Protein AF-A0A7S2LX30-F1 (afdb_monomer)

Foldseek 3Di:
DDDDDDDDDDPPPPDPPPPPPVVVVVVLQVVLLVVLLVVLVVQVVLQVVLLVQLLVLVVCLPPPVLLVVLPPFDQAQLQGDDPDWDADDLQDQAPQVSADDDDPGHSHIDDLQWDHHHDPQVQQPDPSSHGPDPVSSSSSRSSRSCGVVSSVVQVVCQVVCVVLPDHAWDKDWDFDDDFDDFDFDQGSNFTWTKDKDWHWNVVDPPTHTGTMIITIGTCSSSCSSNVHDPPDPVSVVSSVVSNPDDTDPD

Nearest PDB structures (foldseek):
  2hj9-assembly1_C  TM=4.576E-01  e=7.130E-01  Vibrio harveyi
  2hj9-assembly1_D  TM=3.896E-01  e=1.864E+00  Vibrio harveyi

Radius of gyration: 26.7 Å; Cα contacts (8 Å, |Δi|>4): 324; chains: 1; bounding box: 94×41×85 Å

pLDDT: mean 70.31, std 17.69, range [27.86, 93.56]

Sequence (250 aa):
MIIGIIRVAAALLLTPLTQRHLQPFAHARTDAENEVKLILQRIEEDTLKLRDEVENAYTQRCSIETLSQCSRGSFNGCSSVFPNQQCMAADELVVEACGGGSGGGCNALWDKTTSIVSIPSALAQGKDDNPTDPELIETACYTLLAEDYMRTKYENDEIFWDSYNVQPYLLHFNLTKNKCHTHPIQTAKKMGTTNSAPVFDRSVDPPLFLGVVASDVHMDAFEQVLGENAQSSTMLQRFIRLSTAQCPKI

Organism: NCBI:txid267567

Secondary structure (DSSP, 8-state):
-----------------SSTTTHHHHHHHHHHHHHHHHHHHHHHHHHHHHHHHHHHHHHTTT-HHHHHHHTTS---TTT---TT-EEPPTTS---GGG---TTT--S-EE-TTS------TTT--SGGG----HHHHHHHHHHGGGHHHHHHHHHHHHHHHHTTT-PPPEEEEE-SS------EEEETTEEEEEEEEEEEETTSSSPEEEEEEEEEEETHHHHHHHTS-TTSHHHHHHHHHH--------

Mean predicted aligned error: 12.89 Å

Structure (mmCIF, N/CA/C/O backbone):
data_AF-A0A7S2LX30-F1
#
_entry.id   AF-A0A7S2LX30-F1
#
loop_
_atom_site.group_PDB
_atom_site.id
_atom_site.type_symbol
_atom_site.label_atom_id
_atom_site.label_alt_id
_atom_site.label_comp_id
_atom_site.label_asym_id
_atom_site.label_entity_id
_atom_site.label_seq_id
_atom_site.pdbx_PDB_ins_code
_atom_site.Cartn_x
_atom_site.Cartn_y
_atom_site.Cartn_z
_atom_site.occupancy
_atom_site.B_iso_or_equiv
_atom_site.auth_seq_id
_atom_site.auth_comp_id
_atom_site.auth_asym_id
_atom_site.auth_atom_id
_atom_site.pdbx_PDB_model_num
ATOM 1 N N . MET A 1 1 ? -68.397 -24.083 61.892 1.00 36.16 1 MET A N 1
ATOM 2 C CA . MET A 1 1 ? -67.090 -24.467 61.315 1.00 36.16 1 MET A CA 1
ATOM 3 C C . MET A 1 1 ? -66.970 -23.779 59.958 1.00 36.16 1 MET A C 1
ATOM 5 O O . MET A 1 1 ? -67.950 -23.844 59.229 1.00 36.16 1 MET A O 1
ATOM 9 N N . ILE A 1 2 ? -65.809 -23.159 59.669 1.00 35.06 2 ILE A N 1
ATOM 10 C CA . ILE A 1 2 ? -65.414 -22.392 58.452 1.00 35.06 2 ILE A CA 1
ATOM 11 C C . ILE A 1 2 ? -65.978 -20.947 58.444 1.00 35.06 2 ILE A C 1
ATOM 13 O O . ILE A 1 2 ? -67.157 -20.758 58.185 1.00 35.06 2 ILE A O 1
ATOM 17 N N . ILE A 1 3 ? -65.311 -19.902 58.969 1.00 34.44 3 ILE A N 1
ATOM 18 C CA . ILE A 1 3 ? -64.048 -19.199 58.599 1.00 34.44 3 ILE A CA 1
ATOM 19 C C . ILE A 1 3 ? -64.043 -18.679 57.148 1.00 34.44 3 ILE A C 1
ATOM 21 O O . ILE A 1 3 ? -64.006 -19.457 56.205 1.00 34.44 3 ILE A O 1
ATOM 25 N N . GLY A 1 4 ? -64.092 -17.345 57.016 1.00 31.25 4 GLY A N 1
ATOM 26 C CA . GLY A 1 4 ? -64.200 -16.588 55.765 1.00 31.25 4 GLY A CA 1
ATOM 27 C C . GLY A 1 4 ? -62.904 -16.401 54.969 1.00 31.25 4 GLY A C 1
ATOM 28 O O . GLY A 1 4 ? -61.929 -17.104 55.195 1.00 31.25 4 GLY A O 1
ATOM 29 N N . ILE A 1 5 ? -62.938 -15.435 54.038 1.00 36.62 5 ILE A N 1
ATOM 30 C CA . ILE A 1 5 ? -61.894 -14.438 53.705 1.00 36.62 5 ILE A CA 1
ATOM 31 C C . ILE A 1 5 ? -62.372 -13.640 52.476 1.00 36.62 5 ILE A C 1
ATOM 33 O O . ILE A 1 5 ? -62.582 -14.181 51.393 1.00 36.62 5 ILE A O 1
ATOM 37 N N . ILE A 1 6 ? -62.521 -12.329 52.667 1.00 35.66 6 ILE A N 1
ATOM 38 C CA . ILE A 1 6 ? -62.627 -11.311 51.616 1.00 35.66 6 ILE A CA 1
ATOM 39 C C . ILE A 1 6 ? -61.240 -11.181 50.974 1.00 35.66 6 ILE A C 1
ATOM 41 O O . ILE A 1 6 ? -60.271 -10.901 51.680 1.00 35.66 6 ILE A O 1
ATOM 45 N N . ARG A 1 7 ? -61.118 -11.358 49.653 1.00 36.50 7 ARG A N 1
ATOM 46 C CA . ARG A 1 7 ? -59.902 -10.979 48.915 1.00 36.50 7 ARG A CA 1
ATOM 47 C C . ARG A 1 7 ? -60.138 -9.685 48.148 1.00 36.50 7 ARG A C 1
ATOM 49 O O . ARG A 1 7 ? -60.868 -9.648 47.165 1.00 36.50 7 ARG A O 1
ATOM 56 N N . VAL A 1 8 ? -59.485 -8.637 48.639 1.00 35.28 8 VAL A N 1
ATOM 57 C CA . VAL A 1 8 ? -59.259 -7.357 47.969 1.00 35.28 8 VAL A CA 1
ATOM 58 C C . VAL A 1 8 ? -58.397 -7.602 46.728 1.00 35.28 8 VAL A C 1
ATOM 60 O O . VAL A 1 8 ? -57.325 -8.199 46.824 1.00 35.28 8 VAL A O 1
ATOM 63 N N . ALA A 1 9 ? -58.862 -7.148 45.566 1.00 37.12 9 ALA A N 1
ATOM 64 C CA . ALA A 1 9 ? -58.071 -7.118 44.344 1.00 37.12 9 ALA A CA 1
ATOM 65 C C . ALA A 1 9 ? -57.067 -5.957 44.425 1.00 37.12 9 ALA A C 1
ATOM 67 O O . ALA A 1 9 ? -57.428 -4.796 44.248 1.00 37.12 9 ALA A O 1
ATOM 68 N N . ALA A 1 10 ? -55.804 -6.268 44.717 1.00 36.38 10 ALA A N 1
ATOM 69 C CA . ALA A 1 10 ? -54.701 -5.335 44.539 1.00 36.38 10 ALA A CA 1
ATOM 70 C C . ALA A 1 10 ? -54.254 -5.386 43.071 1.00 36.38 10 ALA A C 1
ATOM 72 O O . ALA A 1 10 ? -53.612 -6.341 42.635 1.00 36.38 10 ALA A O 1
ATOM 73 N N . ALA A 1 11 ? -54.621 -4.359 42.307 1.00 39.09 11 ALA A N 1
ATOM 74 C CA . ALA A 1 11 ? -54.035 -4.082 41.006 1.00 39.09 11 ALA A CA 1
ATOM 75 C C . ALA A 1 11 ? -52.557 -3.700 41.204 1.00 39.09 11 ALA A C 1
ATOM 77 O O . ALA A 1 11 ? -52.247 -2.565 41.566 1.00 39.09 11 ALA A O 1
ATOM 78 N N . LEU A 1 12 ? -51.638 -4.645 40.987 1.00 37.06 12 LEU A N 1
ATOM 79 C CA . LEU A 1 12 ? -50.229 -4.316 40.790 1.00 37.06 12 LEU A CA 1
ATOM 80 C C . LEU A 1 12 ? -50.062 -3.752 39.374 1.00 37.06 12 LEU A C 1
ATOM 82 O O . LEU A 1 12 ? -49.937 -4.484 38.394 1.00 37.06 12 LEU A O 1
ATOM 86 N N . LEU A 1 13 ? -50.057 -2.424 39.288 1.00 38.12 13 LEU A N 1
ATOM 87 C CA . LEU A 1 13 ? -49.422 -1.680 38.207 1.00 38.12 13 LEU A CA 1
ATOM 88 C C . LEU A 1 13 ? -47.924 -2.024 38.209 1.00 38.12 13 LEU A C 1
ATOM 90 O O . LEU A 1 13 ? -47.143 -1.434 38.953 1.00 38.12 13 LEU A O 1
ATOM 94 N N . LEU A 1 14 ? -47.524 -2.999 37.392 1.00 39.22 14 LEU A N 1
ATOM 95 C CA . LEU A 1 14 ? -46.127 -3.198 37.011 1.00 39.22 14 LEU A CA 1
ATOM 96 C C . LEU A 1 14 ? -45.715 -2.020 36.118 1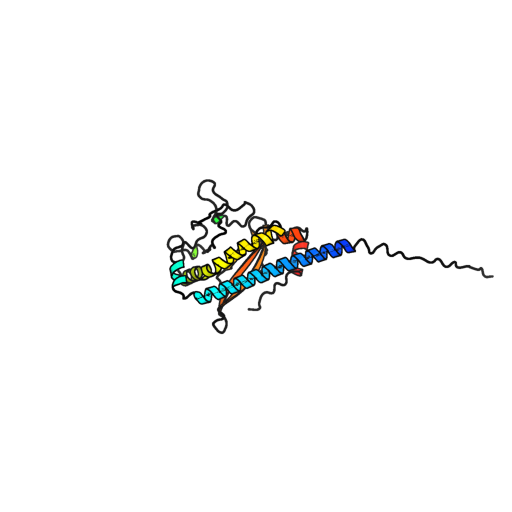.00 39.22 14 LEU A C 1
ATOM 98 O O . LEU A 1 14 ? -46.045 -1.961 34.936 1.00 39.22 14 LEU A O 1
ATOM 102 N N . THR A 1 15 ? -45.030 -1.046 36.706 1.00 43.56 15 THR A N 1
ATOM 103 C CA . THR A 1 15 ? -44.350 0.033 35.987 1.00 43.56 15 THR A CA 1
ATOM 104 C C . THR A 1 15 ? -43.158 -0.527 35.191 1.00 43.56 15 THR A C 1
ATOM 106 O O . THR A 1 15 ? -42.356 -1.281 35.746 1.00 43.56 15 THR A O 1
ATOM 109 N N . PRO A 1 16 ? -42.960 -0.153 33.910 1.00 44.16 16 PRO A N 1
ATOM 110 C CA . PRO A 1 16 ? -41.792 -0.554 33.133 1.00 44.16 16 PRO A CA 1
ATOM 111 C C . PRO A 1 16 ? -40.653 0.439 33.402 1.00 44.16 16 PRO A C 1
ATOM 113 O O . PRO A 1 16 ? -40.369 1.316 32.590 1.00 44.16 16 PRO A O 1
ATOM 116 N N . LEU A 1 17 ? -40.028 0.365 34.579 1.00 43.59 17 LEU A N 1
ATOM 117 C CA . LEU A 1 17 ? -38.970 1.310 34.978 1.00 43.59 17 LEU A CA 1
ATOM 118 C C . LEU A 1 17 ? -37.536 0.788 34.796 1.00 43.59 17 LEU A C 1
ATOM 120 O O . LEU A 1 17 ? -36.590 1.494 35.125 1.00 43.59 17 LEU A O 1
ATOM 124 N N . THR A 1 18 ? -37.338 -0.394 34.209 1.00 45.66 18 THR A N 1
ATOM 125 C CA . THR A 1 18 ? -35.997 -0.990 34.035 1.00 45.66 18 THR A CA 1
ATOM 126 C C . THR A 1 18 ? -35.466 -1.000 32.598 1.00 45.66 18 THR A C 1
ATOM 128 O O . THR A 1 18 ? -34.309 -1.349 32.388 1.00 45.66 18 THR A O 1
ATOM 131 N N . GLN A 1 19 ? -36.236 -0.557 31.598 1.00 49.16 19 GLN A N 1
ATOM 132 C CA . GLN A 1 19 ? -35.817 -0.638 30.187 1.00 49.16 19 GLN A CA 1
ATOM 133 C C . GLN A 1 19 ? -35.101 0.611 29.641 1.00 49.16 19 GLN A C 1
ATOM 135 O O . GLN A 1 19 ? -34.435 0.524 28.614 1.00 49.16 19 GLN A O 1
ATOM 140 N N . ARG A 1 20 ? -35.179 1.765 30.320 1.00 44.50 20 ARG A N 1
ATOM 141 C CA . ARG A 1 20 ? -34.648 3.040 29.788 1.00 44.50 20 ARG A CA 1
ATOM 142 C C . ARG A 1 20 ? -33.156 3.291 30.031 1.00 44.50 20 ARG A C 1
ATOM 144 O O . ARG A 1 20 ? -32.597 4.158 29.374 1.00 44.50 20 ARG A O 1
ATOM 151 N N . HIS A 1 21 ? -32.493 2.545 30.918 1.00 45.66 21 HIS A N 1
ATOM 152 C CA . HIS A 1 21 ? -31.083 2.808 31.255 1.00 45.66 21 HIS A CA 1
ATOM 153 C C . HIS A 1 21 ? -30.054 1.974 30.478 1.00 45.66 21 HIS A C 1
ATOM 155 O O . HIS A 1 21 ? -28.896 2.370 30.409 1.00 45.66 21 HIS A O 1
ATOM 161 N N . LEU A 1 22 ? -30.457 0.860 29.856 1.00 44.97 22 LEU A N 1
ATOM 162 C CA . LEU A 1 22 ? -29.564 0.008 29.049 1.00 44.97 22 LEU A CA 1
ATOM 163 C C . LEU A 1 22 ? -29.548 0.384 27.560 1.00 44.97 22 LEU A C 1
ATOM 165 O O . LEU A 1 22 ? -28.612 0.036 26.844 1.00 44.97 22 LEU A O 1
ATOM 169 N N . GLN A 1 23 ? -30.564 1.112 27.089 1.00 49.16 23 GLN A N 1
ATOM 170 C CA . GLN A 1 23 ? -30.666 1.530 25.691 1.00 49.16 23 GLN A CA 1
ATOM 171 C C . GLN A 1 23 ? -29.526 2.461 25.238 1.00 49.16 23 GLN A C 1
ATOM 173 O O . GLN A 1 23 ? -28.978 2.182 24.175 1.00 49.16 23 GLN A O 1
ATOM 178 N N . PRO A 1 24 ? -29.099 3.492 25.996 1.00 56.31 24 PRO A N 1
ATOM 179 C CA . PRO A 1 24 ? -28.057 4.413 25.531 1.00 56.31 24 PRO A CA 1
ATOM 180 C C . PRO A 1 24 ? -26.717 3.711 25.287 1.00 56.31 24 PRO A C 1
ATOM 182 O O . PRO A 1 24 ? -26.061 3.955 24.283 1.00 56.31 24 PRO A O 1
ATOM 185 N N . PHE A 1 25 ? -26.350 2.778 26.171 1.00 56.47 25 PHE A N 1
ATOM 186 C CA . PHE A 1 25 ? -25.095 2.031 26.073 1.00 56.47 25 PHE A CA 1
ATOM 187 C C . PHE A 1 25 ? -25.098 1.019 24.925 1.00 56.47 25 PHE A C 1
ATOM 189 O O . PHE A 1 25 ? -24.084 0.852 24.253 1.00 56.47 25 PHE A O 1
ATOM 196 N N . ALA A 1 26 ? -26.230 0.354 24.673 1.00 60.53 26 ALA A N 1
ATOM 197 C CA . ALA A 1 26 ? -26.354 -0.563 23.543 1.00 60.53 26 ALA A CA 1
ATOM 198 C C . ALA A 1 26 ? -26.319 0.175 22.191 1.00 60.53 26 ALA A C 1
ATOM 200 O O . ALA A 1 26 ? -25.709 -0.329 21.250 1.00 60.53 26 ALA A O 1
ATOM 201 N N . HIS A 1 27 ? -26.924 1.367 22.105 1.00 63.78 27 HIS A N 1
ATOM 202 C CA . HIS A 1 27 ? -26.888 2.196 20.893 1.00 63.78 27 HIS A CA 1
ATOM 203 C C . HIS A 1 27 ? -25.482 2.755 20.647 1.00 63.78 27 HIS A C 1
ATOM 205 O O . HIS A 1 27 ? -24.920 2.464 19.602 1.00 63.78 27 HIS A O 1
ATOM 211 N N . ALA A 1 28 ? -24.855 3.395 21.643 1.00 65.25 28 ALA A N 1
ATOM 212 C CA . ALA A 1 28 ? -23.491 3.924 21.515 1.00 65.25 28 ALA A CA 1
ATOM 213 C C . ALA A 1 28 ? -22.467 2.846 21.117 1.00 65.25 28 ALA A C 1
ATOM 215 O O . ALA A 1 28 ? -21.581 3.081 20.301 1.00 65.25 28 ALA A O 1
ATOM 216 N N . ARG A 1 29 ? -22.619 1.624 21.646 1.00 72.94 29 ARG A N 1
ATOM 217 C CA . ARG A 1 29 ? -21.790 0.483 21.241 1.00 72.94 29 ARG A CA 1
ATOM 218 C C . ARG A 1 29 ? -22.050 0.046 19.798 1.00 72.94 29 ARG A C 1
ATOM 220 O O . ARG A 1 29 ? -21.113 -0.336 19.108 1.00 72.94 29 ARG A O 1
ATOM 227 N N . THR A 1 30 ? -23.304 0.058 19.357 1.00 80.44 30 THR A N 1
ATOM 228 C CA . THR A 1 30 ? -23.663 -0.308 17.979 1.00 80.44 30 THR A CA 1
ATOM 229 C C . THR A 1 30 ? -23.134 0.727 16.988 1.00 80.44 30 THR A C 1
ATOM 231 O O . THR A 1 30 ? -22.633 0.345 15.935 1.00 80.44 30 THR A O 1
ATOM 234 N N . ASP A 1 31 ? -23.174 2.010 17.347 1.00 87.12 31 ASP A N 1
ATOM 235 C CA . ASP A 1 31 ? -22.655 3.107 16.528 1.00 87.12 31 ASP A CA 1
ATOM 236 C C . ASP A 1 31 ? -21.132 2.996 16.355 1.00 87.12 31 ASP A C 1
ATOM 238 O O . ASP A 1 31 ? -20.653 2.972 15.223 1.00 87.12 31 ASP A O 1
ATOM 242 N N . ALA A 1 32 ? -20.390 2.771 17.446 1.00 88.00 32 ALA A N 1
ATOM 243 C CA . ALA A 1 32 ? -18.945 2.531 17.394 1.00 88.00 32 ALA A CA 1
ATOM 244 C C . ALA A 1 32 ? -18.583 1.277 16.574 1.00 88.00 32 ALA A C 1
ATOM 246 O O . ALA A 1 32 ? -17.655 1.287 15.770 1.00 88.00 32 ALA A O 1
ATOM 247 N N . GLU A 1 33 ? -19.326 0.174 16.728 1.00 89.38 33 GLU A N 1
ATOM 248 C CA . GLU A 1 33 ? -19.097 -1.033 15.920 1.00 89.38 33 GLU A CA 1
ATOM 249 C C . GLU A 1 33 ? -19.413 -0.812 14.427 1.00 89.38 33 GLU A C 1
ATOM 251 O O . GLU A 1 33 ? -18.794 -1.453 13.577 1.00 89.38 33 GLU A O 1
ATOM 256 N N . ASN A 1 34 ? -20.348 0.078 14.084 1.00 91.00 34 ASN A N 1
ATOM 257 C CA . ASN A 1 34 ? -20.622 0.455 12.695 1.00 91.00 34 ASN A CA 1
ATOM 258 C C . ASN A 1 34 ? -19.520 1.351 12.122 1.00 91.00 34 ASN A C 1
ATOM 260 O O . ASN A 1 34 ? -19.118 1.153 10.979 1.00 91.00 34 ASN A O 1
ATOM 264 N N . GLU A 1 35 ? -18.991 2.275 12.916 1.00 91.38 35 GLU A N 1
ATOM 265 C CA . GLU A 1 35 ? -17.861 3.119 12.532 1.00 91.38 35 GLU A CA 1
ATOM 266 C C . GLU A 1 35 ? -16.592 2.288 12.288 1.00 91.38 35 GLU A C 1
ATOM 268 O O . GLU A 1 35 ? -15.957 2.422 11.243 1.00 91.38 35 GLU A O 1
ATOM 273 N N . VAL A 1 36 ? -16.303 1.301 13.146 1.00 90.00 36 VAL A N 1
ATOM 274 C CA . VAL A 1 36 ? -15.217 0.334 12.900 1.00 90.00 36 VAL A CA 1
ATOM 275 C C . VAL A 1 36 ? -15.399 -0.416 11.578 1.00 90.00 36 VAL A C 1
ATOM 277 O O . VAL A 1 36 ? -14.423 -0.629 10.861 1.00 90.00 36 VAL A O 1
ATOM 280 N N . LYS A 1 37 ? -16.626 -0.809 11.217 1.00 89.62 37 LYS A N 1
ATOM 281 C CA . LYS A 1 37 ? -16.878 -1.467 9.922 1.00 89.62 37 LYS A CA 1
ATOM 282 C C . LYS A 1 37 ? -16.610 -0.539 8.741 1.00 89.62 37 LYS A C 1
ATOM 284 O O . LYS A 1 37 ? -16.087 -1.017 7.742 1.00 89.62 37 LYS A O 1
ATOM 289 N N . LEU A 1 38 ? -16.930 0.752 8.850 1.00 90.31 38 LEU A N 1
ATOM 290 C CA . LEU A 1 38 ? -16.620 1.735 7.806 1.00 90.31 38 LEU A CA 1
ATOM 291 C C . LEU A 1 38 ? -15.108 1.884 7.616 1.00 90.31 38 LEU A C 1
ATOM 293 O O . LEU A 1 38 ? -14.633 1.882 6.483 1.00 90.31 38 LEU A O 1
ATOM 297 N N . ILE A 1 39 ? -14.353 1.943 8.718 1.00 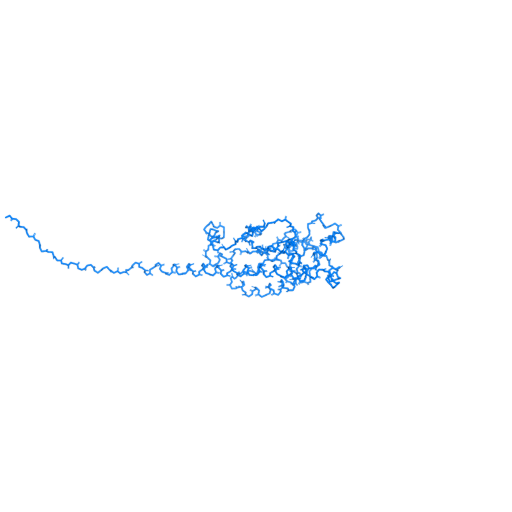90.06 39 ILE A N 1
ATOM 298 C CA . ILE A 1 39 ? -12.886 1.981 8.684 1.00 90.06 39 ILE A CA 1
ATOM 299 C C . ILE A 1 39 ? -12.336 0.718 8.007 1.00 90.06 39 ILE A C 1
ATOM 301 O O . ILE A 1 39 ? -11.530 0.812 7.083 1.00 90.06 39 ILE A O 1
ATOM 305 N N . LEU A 1 40 ? -12.799 -0.467 8.419 1.00 88.19 40 LEU A N 1
ATOM 306 C CA . LEU A 1 40 ? -12.380 -1.744 7.830 1.00 88.19 40 LEU A CA 1
ATOM 307 C C . LEU A 1 40 ? -12.708 -1.836 6.336 1.00 88.19 40 LEU A C 1
ATOM 309 O O . LEU A 1 40 ? -11.861 -2.262 5.555 1.00 88.19 40 LEU A O 1
ATOM 313 N N . GLN A 1 41 ? -13.904 -1.402 5.938 1.00 88.75 41 GLN A N 1
ATOM 314 C CA . GLN A 1 41 ? -14.320 -1.382 4.539 1.00 88.75 41 GLN A CA 1
ATOM 315 C C . GLN A 1 41 ? -13.437 -0.446 3.709 1.00 88.75 41 GLN A C 1
ATOM 317 O O . GLN A 1 41 ? -13.001 -0.827 2.627 1.00 88.75 41 GLN A O 1
ATOM 322 N N . ARG A 1 42 ? -13.113 0.746 4.223 1.00 89.75 42 ARG A N 1
ATOM 323 C CA . ARG A 1 42 ? -12.212 1.684 3.541 1.00 89.75 42 ARG A CA 1
ATOM 324 C C . ARG A 1 42 ? -10.826 1.073 3.328 1.00 89.75 42 ARG A C 1
ATOM 326 O O . ARG A 1 42 ? -10.309 1.125 2.219 1.00 89.75 42 ARG A O 1
ATOM 333 N N . ILE A 1 43 ? -10.258 0.444 4.358 1.00 87.44 43 ILE A N 1
ATOM 334 C CA . ILE A 1 43 ? -8.962 -0.253 4.269 1.00 87.44 43 ILE A CA 1
ATOM 335 C C . ILE A 1 43 ? -9.014 -1.373 3.218 1.00 87.44 43 ILE A C 1
ATOM 337 O O . ILE A 1 43 ? -8.052 -1.574 2.470 1.00 87.44 43 ILE A O 1
ATOM 341 N N . GLU A 1 44 ? -10.121 -2.115 3.149 1.00 87.19 44 GLU A N 1
ATOM 342 C CA . GLU A 1 44 ? -10.334 -3.156 2.141 1.00 87.19 44 GLU A CA 1
ATOM 343 C C . GLU A 1 44 ? -10.370 -2.584 0.723 1.00 87.19 44 GLU A C 1
ATOM 345 O O . GLU A 1 44 ? -9.580 -3.007 -0.124 1.00 87.19 44 GLU A O 1
ATOM 350 N N . GLU A 1 45 ? -11.220 -1.588 0.484 1.00 90.06 45 GLU A N 1
ATOM 351 C CA . GLU A 1 45 ? -11.362 -0.916 -0.811 1.00 90.06 45 GLU A CA 1
ATOM 352 C C . GLU A 1 45 ? -10.034 -0.327 -1.290 1.00 90.06 45 GLU A C 1
ATOM 354 O O . GLU A 1 45 ? -9.631 -0.540 -2.433 1.00 90.06 45 GLU A O 1
ATOM 359 N N . ASP A 1 46 ? -9.306 0.331 -0.396 1.00 89.69 46 ASP A N 1
ATOM 360 C CA . ASP A 1 46 ? -8.009 0.935 -0.673 1.00 89.69 46 ASP A CA 1
ATOM 361 C C . ASP A 1 46 ? -6.937 -0.100 -1.050 1.00 89.69 46 ASP A C 1
ATOM 363 O O . ASP A 1 46 ? -6.148 0.118 -1.974 1.00 89.69 46 ASP A O 1
ATOM 367 N N . THR A 1 47 ? -6.926 -1.247 -0.363 1.00 87.38 47 THR A N 1
ATOM 368 C CA . THR A 1 47 ? -5.987 -2.349 -0.638 1.00 87.38 47 THR A CA 1
ATOM 369 C C . THR A 1 47 ? -6.288 -2.998 -1.987 1.00 87.38 47 THR A C 1
ATOM 371 O O . THR A 1 47 ? -5.376 -3.293 -2.761 1.00 87.38 47 THR A O 1
ATOM 374 N N . LEU A 1 48 ? -7.570 -3.205 -2.299 1.00 90.06 48 LEU A N 1
ATOM 375 C CA . LEU A 1 48 ? -8.001 -3.737 -3.593 1.00 90.06 48 LEU A CA 1
ATOM 376 C C . LEU A 1 48 ? -7.716 -2.750 -4.723 1.00 90.06 48 LEU A C 1
ATOM 378 O O . LEU A 1 48 ? -7.280 -3.157 -5.797 1.00 90.06 48 LEU A O 1
ATOM 382 N N . LYS A 1 49 ? -7.903 -1.453 -4.478 1.00 92.94 49 LYS A N 1
ATOM 383 C CA . LYS A 1 49 ? -7.594 -0.427 -5.464 1.00 92.94 49 LYS A CA 1
ATOM 384 C C . LYS A 1 49 ? -6.091 -0.346 -5.725 1.00 92.94 49 LYS A C 1
ATOM 386 O O . LYS A 1 49 ? -5.695 -0.279 -6.882 1.00 92.94 49 LYS A O 1
ATOM 391 N N . LEU A 1 50 ? -5.254 -0.464 -4.690 1.00 89.81 50 LEU A N 1
ATOM 392 C CA . LEU A 1 50 ? -3.805 -0.574 -4.865 1.00 89.81 50 LEU A CA 1
ATOM 393 C C . LEU A 1 50 ? -3.415 -1.813 -5.685 1.00 89.81 50 LEU A C 1
ATOM 395 O O . LEU A 1 50 ? -2.573 -1.702 -6.573 1.00 89.81 50 LEU A O 1
ATOM 399 N N . ARG A 1 51 ? -4.039 -2.975 -5.434 1.00 91.44 51 ARG A N 1
ATOM 400 C CA . ARG A 1 51 ? -3.844 -4.176 -6.268 1.00 91.44 51 ARG A CA 1
ATOM 401 C C . ARG A 1 51 ? -4.106 -3.842 -7.732 1.00 91.44 51 ARG A C 1
ATOM 403 O O . ARG A 1 51 ? -3.265 -4.149 -8.568 1.00 91.44 51 ARG A O 1
ATOM 410 N N . ASP A 1 52 ? -5.243 -3.221 -8.029 1.00 93.56 52 ASP A N 1
ATOM 411 C CA . ASP A 1 52 ? -5.644 -2.916 -9.404 1.00 93.56 52 ASP A CA 1
ATOM 412 C C . ASP A 1 52 ? -4.659 -1.956 -10.090 1.00 93.56 52 ASP A C 1
ATOM 414 O O . ASP A 1 52 ? -4.336 -2.150 -11.261 1.00 93.56 52 ASP A O 1
ATOM 418 N N . GLU A 1 53 ? -4.131 -0.963 -9.369 1.00 92.88 53 GLU A N 1
ATOM 419 C CA . GLU A 1 53 ? -3.111 -0.053 -9.908 1.00 92.88 53 GLU A CA 1
ATOM 420 C C . GLU A 1 53 ? -1.774 -0.762 -10.168 1.00 92.88 53 GLU A C 1
ATOM 422 O O . GLU A 1 53 ? -1.137 -0.502 -11.187 1.00 92.88 53 GLU A O 1
ATOM 427 N N . VAL A 1 54 ? -1.365 -1.712 -9.318 1.00 89.56 54 VAL A N 1
ATOM 428 C CA . VAL A 1 54 ? -0.159 -2.527 -9.559 1.00 89.56 54 VAL A CA 1
ATOM 429 C C . VAL A 1 54 ? -0.364 -3.499 -10.728 1.00 89.56 54 VAL A C 1
ATOM 431 O O . VAL A 1 54 ? 0.523 -3.628 -11.574 1.00 89.56 54 VAL A O 1
ATOM 434 N N . GLU A 1 55 ? -1.526 -4.157 -10.828 1.00 92.19 55 GLU A N 1
ATOM 435 C CA . GLU A 1 55 ? -1.870 -5.006 -11.981 1.00 92.19 55 GLU A CA 1
ATOM 43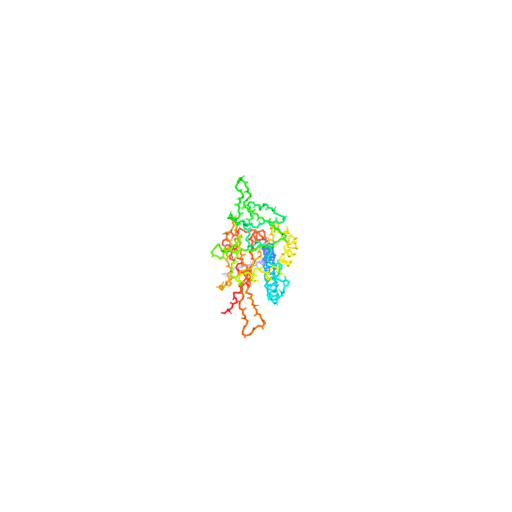6 C C . GLU A 1 55 ? -1.866 -4.176 -13.280 1.00 92.19 55 GLU A C 1
ATOM 438 O O . GLU A 1 55 ? -1.305 -4.603 -14.290 1.00 92.19 55 GLU A O 1
ATOM 443 N N . ASN A 1 56 ? -2.411 -2.955 -13.249 1.00 91.88 56 ASN A N 1
ATOM 444 C CA . ASN A 1 56 ? -2.389 -2.025 -14.379 1.00 91.88 56 ASN A CA 1
ATOM 445 C C . ASN A 1 56 ? -0.962 -1.570 -14.734 1.00 91.88 56 ASN A C 1
ATOM 447 O O . ASN A 1 56 ? -0.590 -1.575 -15.909 1.00 91.88 56 ASN A O 1
ATOM 451 N N . ALA A 1 57 ? -0.139 -1.235 -13.739 1.00 88.56 57 ALA A N 1
ATOM 452 C CA . ALA A 1 57 ? 1.267 -0.882 -13.927 1.00 88.56 57 ALA A CA 1
ATOM 453 C C . ALA A 1 57 ? 2.055 -2.014 -14.608 1.00 88.56 57 ALA A C 1
ATOM 455 O O . ALA A 1 57 ? 2.828 -1.769 -15.537 1.00 88.56 57 ALA A O 1
ATOM 456 N N . TYR A 1 58 ? 1.793 -3.268 -14.228 1.00 88.88 58 TYR A N 1
ATOM 457 C CA . TYR A 1 58 ? 2.421 -4.440 -14.842 1.00 88.88 58 TYR A CA 1
ATOM 458 C C . TYR A 1 58 ? 2.124 -4.566 -16.347 1.00 88.88 58 TYR A C 1
ATOM 460 O O . TYR A 1 58 ? 2.976 -5.020 -17.119 1.00 88.88 58 TYR A O 1
ATOM 468 N N . THR A 1 59 ? 0.946 -4.130 -16.812 1.00 89.44 59 THR A N 1
ATOM 469 C CA . THR A 1 59 ? 0.617 -4.148 -18.254 1.00 89.44 59 THR A CA 1
ATOM 470 C C . THR A 1 59 ? 1.508 -3.217 -19.082 1.00 89.44 59 THR A C 1
ATOM 472 O O . THR A 1 59 ? 1.693 -3.442 -20.277 1.00 89.44 59 THR A O 1
ATOM 475 N N . GLN A 1 60 ? 2.113 -2.214 -18.441 1.00 85.69 60 GLN A N 1
ATOM 476 C CA . GLN A 1 60 ? 2.958 -1.198 -19.069 1.00 85.69 60 GLN A CA 1
ATOM 477 C C . GLN A 1 60 ? 4.461 -1.478 -18.902 1.00 85.69 60 GLN A C 1
ATOM 479 O O . GLN A 1 60 ? 5.283 -0.707 -19.397 1.00 85.69 60 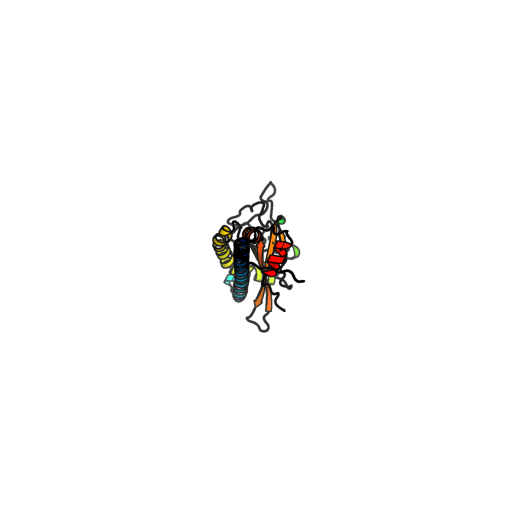GLN A O 1
ATOM 484 N N . ARG A 1 61 ? 4.839 -2.598 -18.265 1.00 82.50 61 ARG A N 1
ATOM 485 C CA . ARG A 1 61 ? 6.237 -2.946 -17.930 1.00 82.50 61 ARG A CA 1
ATOM 486 C C . ARG A 1 61 ? 7.195 -2.965 -19.126 1.00 82.50 61 ARG A C 1
ATOM 488 O O . ARG A 1 61 ? 8.373 -2.667 -18.981 1.00 82.50 61 ARG A O 1
ATOM 495 N N . CYS A 1 62 ? 6.687 -3.282 -20.319 1.00 81.62 62 CYS A N 1
ATOM 496 C CA . CYS A 1 62 ? 7.483 -3.342 -21.545 1.00 81.62 62 CYS A CA 1
ATOM 497 C C . CYS A 1 62 ? 7.585 -1.992 -22.280 1.00 81.62 62 CYS A C 1
ATOM 499 O O . CYS A 1 62 ? 8.165 -1.948 -23.367 1.00 81.62 62 CYS A O 1
ATOM 501 N N . SER A 1 63 ? 7.001 -0.908 -21.752 1.00 78.69 63 SER A N 1
ATOM 502 C CA . SER A 1 63 ? 7.094 0.405 -22.394 1.00 78.69 63 SER A CA 1
ATOM 503 C C . SER A 1 63 ? 8.508 0.984 -22.251 1.00 78.69 63 SER A C 1
ATOM 505 O O . SER A 1 63 ? 9.173 0.842 -21.219 1.00 78.69 63 SER A O 1
ATOM 507 N N . ILE A 1 64 ? 8.993 1.632 -23.313 1.00 65.25 64 ILE A N 1
ATOM 508 C CA . ILE A 1 64 ? 10.342 2.217 -23.355 1.00 65.25 64 ILE A CA 1
ATOM 509 C C . ILE A 1 64 ? 10.441 3.375 -22.351 1.00 65.25 64 ILE A C 1
ATOM 511 O O . ILE A 1 64 ? 11.482 3.581 -21.721 1.00 65.25 64 ILE A O 1
ATOM 515 N N . GLU A 1 65 ? 9.349 4.111 -22.162 1.00 70.94 65 GLU A N 1
ATOM 516 C CA . GLU A 1 65 ? 9.224 5.174 -21.174 1.00 70.94 65 GLU A CA 1
ATOM 517 C C . GLU A 1 65 ? 9.433 4.645 -19.744 1.00 70.94 65 GLU A C 1
ATOM 519 O O . GLU A 1 65 ? 10.280 5.185 -19.029 1.00 70.94 65 GLU A O 1
ATOM 524 N N . THR A 1 66 ? 8.769 3.549 -19.353 1.00 67.38 66 THR A N 1
ATOM 525 C CA . THR A 1 66 ? 8.900 2.938 -18.012 1.00 67.38 66 THR A CA 1
ATOM 526 C C . THR A 1 66 ? 10.340 2.520 -17.704 1.00 67.38 66 THR A C 1
ATOM 528 O O . THR A 1 66 ? 10.874 2.832 -16.639 1.00 67.38 66 THR A O 1
ATOM 531 N N . LEU A 1 67 ? 11.009 1.857 -18.650 1.00 64.38 67 LEU A N 1
ATOM 532 C CA . LEU A 1 67 ? 12.379 1.367 -18.455 1.00 64.38 67 LEU A CA 1
ATOM 533 C C . LEU A 1 67 ? 13.420 2.501 -18.481 1.00 64.38 67 LEU A C 1
ATOM 535 O O . LEU A 1 67 ? 14.407 2.468 -17.744 1.00 64.38 67 LEU A O 1
ATOM 539 N N . SER A 1 68 ? 13.208 3.531 -19.306 1.00 63.44 68 SER A N 1
ATOM 540 C CA . SER A 1 68 ? 14.150 4.652 -19.424 1.00 63.44 68 SER A CA 1
ATOM 541 C C . SER A 1 68 ? 14.114 5.602 -18.223 1.00 63.44 68 SER A C 1
ATOM 543 O O . SER A 1 68 ? 15.176 6.074 -17.802 1.00 63.44 68 SER A O 1
ATOM 545 N N . GLN A 1 69 ? 12.941 5.846 -17.630 1.00 59.34 69 GLN A N 1
ATOM 546 C CA . GLN A 1 69 ? 12.790 6.705 -16.445 1.00 59.34 69 GLN A CA 1
ATOM 547 C C . GLN A 1 69 ? 13.399 6.081 -15.184 1.00 59.34 69 GLN A C 1
ATOM 549 O O . GLN A 1 69 ? 14.002 6.777 -14.370 1.00 59.34 69 GLN A O 1
ATOM 554 N N . CYS A 1 70 ? 13.332 4.760 -15.078 1.00 64.56 70 CYS A N 1
ATOM 555 C CA . CYS A 1 70 ? 13.846 3.990 -13.953 1.00 64.56 70 CYS A CA 1
ATOM 556 C C . CYS A 1 70 ? 15.385 3.916 -13.887 1.00 64.56 70 CYS A C 1
ATOM 558 O O . CYS A 1 70 ? 15.968 3.784 -12.816 1.00 64.56 70 CYS A O 1
ATOM 560 N N . SER A 1 71 ? 16.081 4.079 -15.017 1.00 51.12 71 SER A N 1
ATOM 561 C CA . SER A 1 71 ? 17.548 3.959 -15.117 1.00 51.12 71 SER A CA 1
ATOM 562 C C . SER A 1 71 ? 18.374 5.010 -14.344 1.00 51.12 71 SER A C 1
ATOM 564 O O . SER A 1 71 ? 19.604 5.003 -14.430 1.00 51.12 71 SER A O 1
ATOM 566 N N . ARG A 1 72 ? 17.729 5.946 -13.631 1.00 48.88 72 ARG A N 1
ATOM 567 C CA . ARG A 1 72 ? 18.361 7.168 -13.097 1.00 48.88 72 ARG A CA 1
ATOM 568 C C . ARG A 1 72 ? 18.351 7.317 -11.568 1.00 48.88 72 ARG A C 1
ATOM 570 O O . ARG A 1 72 ? 18.929 8.291 -11.092 1.00 48.88 72 ARG A O 1
ATOM 577 N N . GLY A 1 73 ? 17.755 6.394 -10.810 1.00 54.41 73 GLY A N 1
ATOM 578 C CA . GLY A 1 73 ? 17.645 6.478 -9.343 1.00 54.41 73 GLY A CA 1
ATOM 579 C C . GLY A 1 73 ? 18.363 5.351 -8.593 1.00 54.41 73 GLY A C 1
ATOM 580 O O . GLY A 1 73 ? 18.583 4.271 -9.137 1.00 54.41 73 GLY A O 1
ATOM 581 N N . SER A 1 74 ? 18.738 5.603 -7.335 1.00 56.94 74 SER A N 1
ATOM 582 C CA . SER A 1 74 ? 18.988 4.524 -6.370 1.00 56.94 74 SER A CA 1
ATOM 583 C C . SER A 1 74 ? 17.630 3.997 -5.905 1.00 56.94 74 SER A C 1
ATOM 585 O O . SER A 1 74 ? 16.734 4.786 -5.620 1.00 56.94 74 SER A O 1
ATOM 587 N N . PHE A 1 75 ? 17.465 2.677 -5.858 1.00 57.16 75 PHE A N 1
ATOM 588 C CA . PHE A 1 75 ? 16.236 2.024 -5.389 1.00 57.16 75 PHE A CA 1
ATOM 589 C C . PHE A 1 75 ? 16.289 1.688 -3.901 1.00 57.16 75 PHE A C 1
ATOM 591 O O . PHE A 1 75 ? 15.521 0.852 -3.444 1.00 57.16 75 PHE A O 1
ATOM 598 N N . ASN A 1 76 ? 17.238 2.247 -3.153 1.00 59.97 76 ASN A N 1
ATOM 599 C CA . ASN A 1 76 ? 17.443 1.904 -1.754 1.00 59.97 76 ASN A CA 1
ATOM 600 C C . ASN A 1 76 ? 17.001 3.067 -0.864 1.00 59.97 76 ASN A C 1
ATOM 602 O O . ASN A 1 76 ? 17.634 4.122 -0.835 1.00 59.97 76 ASN A O 1
ATOM 606 N N . GLY A 1 77 ? 15.923 2.860 -0.107 1.00 56.19 77 GLY A N 1
ATOM 607 C CA . GLY A 1 77 ? 15.365 3.859 0.808 1.00 56.19 77 GLY A CA 1
ATOM 608 C C . GLY A 1 77 ? 16.305 4.397 1.888 1.00 56.19 77 GLY A C 1
ATOM 609 O O . GLY A 1 77 ? 16.072 5.497 2.377 1.00 56.19 77 GLY A O 1
ATOM 610 N N . CYS A 1 78 ? 17.370 3.675 2.253 1.00 56.81 78 CYS A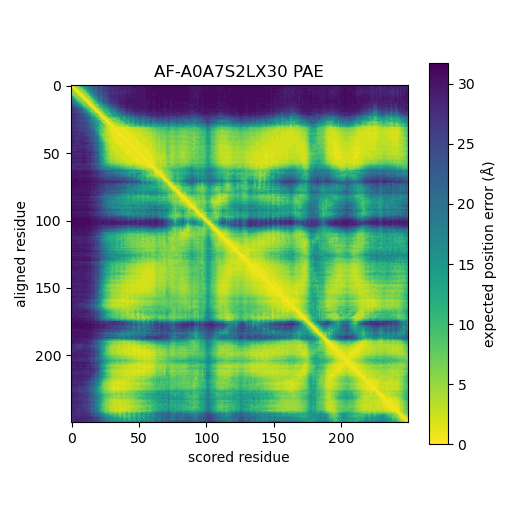 N 1
ATOM 611 C CA . CYS A 1 78 ? 18.342 4.152 3.241 1.00 56.81 78 CYS A CA 1
ATOM 612 C C . CYS A 1 78 ? 19.484 4.982 2.619 1.00 56.81 78 CYS A C 1
ATOM 614 O O . CYS A 1 78 ? 20.114 5.766 3.327 1.00 56.81 78 CYS A O 1
ATOM 616 N N . SER A 1 79 ? 19.786 4.803 1.329 1.00 56.41 79 SER A N 1
ATOM 617 C CA . SER A 1 79 ? 20.882 5.499 0.626 1.00 56.41 79 SER A CA 1
ATOM 618 C C . SER A 1 79 ? 20.400 6.525 -0.405 1.00 56.41 79 SER A C 1
ATOM 620 O O . SER A 1 79 ? 21.211 7.273 -0.956 1.00 56.41 79 SER A O 1
ATOM 622 N N . SER A 1 80 ? 19.092 6.586 -0.663 1.00 59.25 80 SER A N 1
ATOM 623 C CA . SER A 1 80 ? 18.479 7.549 -1.580 1.00 59.25 80 SER A CA 1
ATOM 624 C C . SER A 1 80 ? 18.445 8.959 -0.990 1.00 59.25 80 SER A C 1
ATOM 626 O O . SER A 1 80 ? 18.199 9.159 0.199 1.00 59.25 80 SER A O 1
ATOM 628 N N . VAL A 1 81 ? 18.668 9.962 -1.844 1.00 58.25 81 VAL A N 1
ATOM 629 C CA . VAL A 1 81 ? 18.472 11.375 -1.496 1.00 58.25 81 VAL A CA 1
ATOM 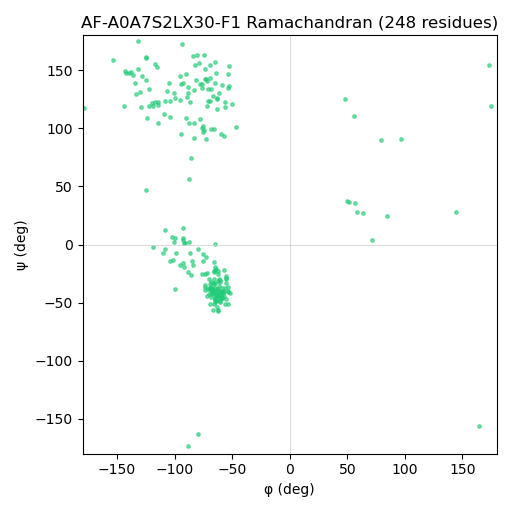630 C C . VAL A 1 81 ? 17.036 11.749 -1.844 1.00 58.25 81 VAL A C 1
ATOM 632 O O . VAL A 1 81 ? 16.690 11.843 -3.021 1.00 58.25 81 VAL A O 1
ATOM 635 N N . PHE A 1 82 ? 16.206 11.956 -0.824 1.00 63.38 82 PHE A N 1
ATOM 636 C CA . PHE A 1 82 ? 14.817 12.367 -1.008 1.00 63.38 82 PHE A CA 1
ATOM 637 C C . PHE A 1 82 ? 14.710 13.867 -1.325 1.00 63.38 82 PHE A C 1
ATOM 639 O O . PHE A 1 82 ? 15.400 14.667 -0.684 1.00 63.38 82 PHE A O 1
ATOM 646 N N . PRO A 1 83 ? 13.852 14.280 -2.278 1.00 62.69 83 PRO A N 1
ATOM 647 C CA . PRO A 1 83 ? 13.696 15.688 -2.642 1.00 62.69 83 PRO A CA 1
ATOM 648 C C . PRO A 1 83 ? 13.126 16.544 -1.502 1.00 62.69 83 PRO A C 1
ATOM 650 O O . PRO A 1 83 ? 13.521 17.701 -1.365 1.00 62.69 83 PRO A O 1
ATOM 653 N N . ASN A 1 84 ? 12.247 15.983 -0.667 1.00 66.25 84 ASN A N 1
ATOM 654 C CA . ASN A 1 84 ? 11.599 16.660 0.458 1.00 66.25 84 ASN A CA 1
ATOM 655 C C . ASN A 1 84 ? 11.831 15.899 1.772 1.00 66.25 84 ASN A C 1
ATOM 657 O O . ASN A 1 84 ? 10.903 15.669 2.546 1.00 66.25 84 ASN A O 1
ATOM 661 N N . GLN A 1 85 ? 13.082 15.502 2.013 1.00 65.75 85 GLN A N 1
ATOM 662 C CA . GLN A 1 85 ? 13.481 14.706 3.170 1.00 65.75 85 GLN A CA 1
ATOM 663 C C . GLN A 1 85 ? 13.094 15.361 4.506 1.00 65.75 85 GLN A C 1
ATOM 665 O O . GLN A 1 85 ? 13.529 16.469 4.826 1.00 65.75 85 GLN A O 1
ATOM 670 N N . GLN A 1 86 ? 12.319 14.642 5.312 1.00 69.62 86 GLN A N 1
ATOM 671 C CA . GLN A 1 86 ? 11.906 15.028 6.658 1.00 69.62 86 GLN A CA 1
ATOM 672 C C . GLN A 1 86 ? 12.277 13.949 7.673 1.00 69.62 86 GLN A C 1
ATOM 674 O O . GLN A 1 86 ? 12.535 12.792 7.339 1.00 69.62 86 GLN A O 1
ATOM 679 N N . CYS A 1 87 ? 12.309 14.359 8.935 1.00 69.69 87 CYS A N 1
ATOM 680 C CA . CYS A 1 87 ? 12.517 13.466 10.061 1.00 69.69 87 CYS A CA 1
ATOM 681 C C . CYS A 1 87 ? 11.170 12.942 10.531 1.00 69.69 87 CYS A C 1
ATOM 683 O O . CYS A 1 87 ? 10.280 13.743 10.817 1.00 69.69 87 CYS A O 1
ATOM 685 N N . MET A 1 88 ? 11.042 11.621 10.620 1.00 66.44 88 MET A N 1
ATOM 686 C CA . MET A 1 88 ? 9.834 11.008 11.167 1.00 66.44 88 MET A CA 1
ATOM 687 C C . MET A 1 88 ? 9.658 11.372 12.641 1.00 66.44 88 MET A C 1
ATOM 689 O O . MET A 1 88 ? 10.636 11.526 13.380 1.00 66.44 88 MET A O 1
ATOM 693 N N . ALA A 1 89 ? 8.418 11.487 13.104 1.00 64.50 89 ALA A N 1
ATOM 694 C CA . ALA A 1 89 ? 8.169 11.627 14.534 1.00 64.50 89 ALA A CA 1
ATOM 695 C C . ALA A 1 89 ? 8.599 10.348 15.283 1.00 64.50 89 ALA A C 1
ATOM 697 O O . ALA A 1 89 ? 8.710 9.260 14.715 1.00 64.50 89 ALA A O 1
ATOM 698 N N . ALA A 1 90 ? 8.889 10.468 16.581 1.00 60.50 90 ALA A N 1
ATOM 699 C CA . ALA A 1 90 ? 9.399 9.350 17.384 1.00 60.50 90 ALA A CA 1
ATOM 700 C C . ALA A 1 90 ? 8.385 8.200 17.563 1.00 60.50 90 ALA A C 1
ATOM 702 O O . ALA A 1 90 ? 8.766 7.113 17.997 1.00 60.50 90 ALA A O 1
ATOM 703 N N . ASP A 1 91 ? 7.110 8.444 17.268 1.00 58.56 91 ASP A N 1
ATOM 704 C CA . ASP A 1 91 ? 5.994 7.510 17.396 1.00 58.56 91 ASP A CA 1
ATOM 705 C C . ASP A 1 91 ? 5.453 7.007 16.043 1.00 58.56 91 ASP A C 1
ATOM 707 O O . ASP A 1 91 ? 4.382 6.393 16.001 1.00 58.56 91 ASP A O 1
ATOM 711 N N . GLU A 1 92 ? 6.181 7.255 14.952 1.00 59.00 92 GLU A N 1
ATOM 712 C CA . GLU A 1 92 ? 5.870 6.774 13.601 1.00 59.00 92 GLU A CA 1
ATOM 713 C C . GLU A 1 92 ? 6.576 5.441 13.268 1.00 59.00 92 GLU A C 1
ATOM 715 O O . GLU A 1 92 ? 7.402 4.925 14.027 1.00 59.00 92 GLU A O 1
ATOM 720 N N . LEU A 1 93 ? 6.235 4.853 12.116 1.00 53.81 93 LEU A N 1
ATOM 721 C CA . LEU A 1 93 ? 6.825 3.617 11.595 1.00 53.81 93 LEU A CA 1
ATOM 722 C C . LEU A 1 93 ? 8.248 3.853 11.084 1.00 53.81 93 LEU A C 1
ATOM 724 O O . LEU A 1 93 ? 8.472 4.176 9.923 1.00 53.81 93 LEU A O 1
ATOM 728 N N . VAL A 1 94 ? 9.220 3.666 11.970 1.00 54.72 94 VAL A N 1
ATOM 729 C CA . VAL A 1 94 ? 10.637 3.910 11.691 1.00 54.72 94 VAL A CA 1
ATOM 730 C C . VAL A 1 94 ? 11.330 2.611 11.271 1.00 54.72 94 VAL A C 1
ATOM 732 O O . VAL A 1 94 ? 11.358 1.638 12.028 1.00 54.72 94 VAL A O 1
ATOM 735 N N . VAL A 1 95 ? 11.977 2.606 10.102 1.00 55.75 95 VAL A N 1
ATOM 736 C CA . VAL A 1 95 ? 13.047 1.639 9.809 1.00 55.75 95 VAL A CA 1
ATOM 737 C C . VAL A 1 95 ? 14.332 2.201 10.411 1.00 55.75 95 VAL A C 1
ATOM 739 O O . VAL A 1 95 ? 15.038 2.968 9.763 1.00 55.75 95 VAL A O 1
ATOM 742 N N . GLU A 1 96 ? 14.632 1.843 11.664 1.00 55.19 96 GLU A N 1
ATOM 743 C CA . GLU A 1 96 ? 15.776 2.401 12.416 1.00 55.19 96 GLU A CA 1
ATOM 744 C C . GLU A 1 96 ? 17.114 2.227 11.678 1.00 55.19 96 GLU A C 1
ATOM 746 O O . GLU A 1 96 ? 18.021 3.038 11.831 1.00 55.19 96 GLU A O 1
ATOM 751 N N . ALA A 1 97 ? 17.224 1.202 10.825 1.00 55.94 97 ALA A N 1
ATOM 752 C CA . ALA A 1 97 ? 18.395 0.955 9.986 1.00 55.94 97 ALA A CA 1
ATOM 753 C C . ALA A 1 97 ? 18.644 2.041 8.917 1.00 55.94 97 ALA A C 1
ATOM 755 O O . ALA A 1 97 ? 19.778 2.182 8.467 1.00 55.94 97 ALA A O 1
ATOM 756 N N . CYS A 1 98 ? 17.619 2.809 8.529 1.00 55.31 98 CYS A N 1
ATOM 757 C CA . CYS A 1 98 ? 17.750 3.985 7.660 1.00 55.31 98 CYS A CA 1
ATOM 758 C C . CYS A 1 98 ? 17.912 5.297 8.459 1.00 55.31 98 CYS A C 1
ATOM 760 O O . CYS A 1 98 ? 17.923 6.384 7.878 1.00 55.31 98 CYS A O 1
ATOM 762 N N . GLY A 1 99 ? 17.992 5.218 9.790 1.00 54.91 99 GLY A N 1
ATOM 763 C CA . GLY A 1 99 ? 18.208 6.352 10.680 1.00 54.91 99 GLY A CA 1
ATOM 764 C C . GLY A 1 99 ? 19.691 6.642 10.899 1.00 54.91 99 GLY A C 1
ATOM 765 O O . GLY A 1 99 ? 20.484 5.744 11.172 1.00 54.91 99 GLY A O 1
ATOM 766 N N . GLY A 1 100 ? 20.053 7.924 10.844 1.00 53.53 100 GLY A N 1
ATOM 767 C CA . GLY A 1 100 ? 21.349 8.415 11.312 1.00 53.53 100 GLY A CA 1
ATOM 768 C C . GLY A 1 100 ? 22.425 8.593 10.240 1.00 53.53 100 GLY A C 1
ATOM 769 O O . GLY A 1 100 ? 23.308 7.759 10.062 1.00 53.53 100 GLY A O 1
ATOM 770 N N . GLY A 1 101 ? 22.484 9.793 9.660 1.00 41.72 101 GLY A N 1
ATOM 771 C CA . GLY A 1 101 ? 23.788 10.359 9.319 1.00 41.72 101 GLY A CA 1
ATOM 772 C C . GLY A 1 101 ? 24.599 10.546 10.610 1.00 41.72 101 GLY A C 1
ATOM 773 O O . GLY A 1 101 ? 24.082 11.078 11.595 1.00 41.72 101 GLY A O 1
ATOM 774 N N . SER A 1 102 ? 25.848 10.077 10.628 1.00 39.75 102 SER A N 1
ATOM 775 C CA . SER A 1 102 ? 26.782 10.153 11.760 1.00 39.75 102 SER A CA 1
ATOM 776 C C . SER A 1 102 ? 26.823 11.552 12.396 1.00 39.75 102 SER A C 1
ATOM 778 O O . SER A 1 102 ? 27.481 12.447 11.873 1.00 39.75 102 SER A O 1
ATOM 780 N N . GLY A 1 103 ? 26.140 11.745 13.532 1.00 40.84 103 GLY A N 1
ATOM 781 C CA . GLY A 1 103 ? 26.164 13.020 14.266 1.00 40.84 103 GLY A CA 1
ATOM 782 C C . GLY A 1 103 ? 24.868 13.457 14.957 1.00 40.84 103 GLY A C 1
ATOM 783 O O . GLY A 1 103 ? 24.663 14.656 15.111 1.00 40.84 103 GLY A O 1
ATOM 784 N N . GLY A 1 104 ? 23.991 12.535 15.371 1.00 48.59 104 GLY A N 1
ATOM 785 C CA . GLY A 1 104 ? 22.718 12.892 16.021 1.00 48.59 104 GLY A CA 1
ATOM 786 C C . GLY A 1 104 ? 21.574 13.207 15.047 1.00 48.59 104 GLY A C 1
ATOM 787 O O . GLY A 1 104 ? 20.657 13.939 15.408 1.00 48.59 104 GLY A O 1
ATOM 788 N N . GLY A 1 105 ? 21.641 12.678 13.819 1.00 58.41 105 GLY A N 1
ATOM 789 C CA . GLY A 1 105 ? 20.583 12.773 12.811 1.00 58.41 105 GLY A CA 1
ATOM 790 C C . GLY A 1 105 ? 19.385 11.855 13.088 1.00 58.41 105 GLY A C 1
ATOM 791 O O . GLY A 1 105 ? 19.467 10.923 13.881 1.00 58.41 105 GLY A O 1
ATOM 792 N N . CYS A 1 106 ? 18.275 12.163 12.424 1.00 57.03 106 CYS A N 1
ATOM 793 C CA . CYS A 1 106 ? 16.921 11.664 12.667 1.00 57.03 106 CYS A CA 1
ATOM 794 C C . CYS A 1 106 ? 16.751 10.135 12.730 1.00 57.03 106 CYS A C 1
ATOM 796 O O . CYS A 1 106 ? 17.511 9.383 12.122 1.00 57.03 106 CYS A O 1
ATOM 798 N N . ASN A 1 107 ? 15.716 9.703 13.462 1.00 54.25 107 ASN A N 1
ATOM 799 C CA . ASN A 1 107 ? 15.315 8.306 13.692 1.00 54.25 107 ASN A CA 1
ATOM 800 C C . ASN A 1 107 ? 14.998 7.544 12.395 1.00 54.25 107 ASN A C 1
ATOM 802 O O . ASN A 1 107 ? 15.359 6.378 12.288 1.00 54.25 107 ASN A O 1
ATOM 806 N N . ALA A 1 108 ? 14.373 8.197 11.417 1.00 60.41 108 ALA A N 1
ATOM 807 C CA . ALA A 1 108 ? 14.293 7.760 10.025 1.00 60.41 108 ALA A CA 1
ATOM 808 C C . ALA A 1 108 ? 14.107 8.978 9.118 1.00 60.41 108 ALA A C 1
ATOM 810 O O . ALA A 1 108 ? 13.668 10.045 9.561 1.00 60.41 108 ALA A O 1
ATOM 811 N N . LEU A 1 109 ? 14.461 8.796 7.850 1.00 63.06 109 LEU A N 1
ATOM 812 C CA . LEU A 1 109 ? 14.286 9.780 6.794 1.00 63.06 109 LEU A CA 1
ATOM 813 C C . LEU A 1 109 ? 13.049 9.398 5.980 1.00 63.06 109 LEU A C 1
ATOM 815 O O . LEU A 1 109 ? 12.912 8.243 5.583 1.00 63.06 109 LEU A O 1
ATOM 819 N N . TRP A 1 110 ? 12.160 10.362 5.762 1.00 66.31 110 TRP A N 1
ATOM 820 C CA . TRP A 1 110 ? 10.861 10.153 5.128 1.00 66.31 110 TRP A CA 1
ATOM 821 C C . TRP A 1 110 ? 10.537 11.263 4.133 1.00 66.31 110 TRP A C 1
ATOM 823 O O . TRP A 1 110 ? 10.927 12.413 4.330 1.00 66.31 110 TRP A O 1
ATOM 833 N N . ASP A 1 111 ? 9.794 10.926 3.083 1.00 67.56 111 ASP A N 1
ATOM 834 C CA . ASP A 1 111 ? 9.273 11.876 2.108 1.00 67.56 111 ASP A CA 1
ATOM 835 C C . ASP A 1 111 ? 7.883 11.420 1.645 1.00 67.56 111 ASP A C 1
ATOM 837 O O . ASP A 1 111 ? 7.725 10.340 1.087 1.00 67.56 111 ASP A O 1
ATOM 841 N N . LYS A 1 112 ? 6.864 12.256 1.877 1.00 70.75 112 LYS A N 1
ATOM 842 C CA . LYS A 1 112 ? 5.467 11.975 1.497 1.00 70.75 112 LYS A CA 1
ATOM 843 C C . LYS A 1 112 ? 5.216 12.078 -0.013 1.00 70.75 112 LYS A C 1
ATOM 845 O O . LYS A 1 112 ? 4.131 11.743 -0.476 1.00 70.75 112 LYS A O 1
ATOM 850 N N . THR A 1 113 ? 6.177 12.599 -0.773 1.00 67.56 113 THR A N 1
ATOM 851 C CA . THR A 1 113 ? 6.011 12.939 -2.194 1.00 67.56 113 THR A CA 1
ATOM 852 C C . THR A 1 113 ? 6.551 11.883 -3.153 1.00 67.56 113 THR A C 1
ATOM 854 O O . THR A 1 113 ? 6.318 12.002 -4.355 1.00 67.56 113 THR A O 1
ATOM 857 N N . THR A 1 114 ? 7.234 10.857 -2.641 1.00 67.06 114 THR A N 1
ATOM 858 C CA . THR A 1 114 ? 7.873 9.799 -3.433 1.00 67.06 114 THR A CA 1
ATOM 859 C C . THR A 1 114 ? 7.725 8.450 -2.741 1.00 67.06 114 THR A C 1
ATOM 861 O O . THR A 1 114 ? 7.714 8.361 -1.514 1.00 67.06 114 THR A O 1
ATOM 864 N N . SER A 1 115 ? 7.630 7.386 -3.531 1.00 71.31 115 SER A N 1
ATOM 865 C CA . SER A 1 115 ? 7.673 6.015 -3.033 1.00 71.31 115 SER A CA 1
ATOM 866 C C . SER A 1 115 ? 9.114 5.574 -2.777 1.00 71.31 115 SER A C 1
ATOM 868 O O . SER A 1 115 ? 10.078 6.189 -3.242 1.00 71.31 115 SER A O 1
ATOM 870 N N . ILE A 1 116 ? 9.260 4.496 -2.008 1.00 68.81 116 ILE A N 1
ATOM 871 C CA . ILE A 1 116 ? 10.546 3.886 -1.684 1.00 68.81 116 ILE A CA 1
ATOM 872 C C . ILE A 1 116 ? 10.514 2.437 -2.145 1.00 68.81 116 ILE A C 1
ATOM 874 O O . ILE A 1 116 ? 9.579 1.698 -1.841 1.00 68.81 116 ILE A O 1
ATOM 878 N N . VAL A 1 117 ? 11.581 2.009 -2.813 1.00 70.44 117 VAL A N 1
ATOM 879 C CA . VAL A 1 117 ? 11.855 0.591 -3.031 1.00 70.44 117 VAL A CA 1
ATOM 880 C C . VAL A 1 117 ? 12.790 0.116 -1.912 1.00 70.44 117 VAL A C 1
ATOM 882 O O . VAL A 1 117 ? 13.696 0.828 -1.472 1.00 70.44 117 VAL A O 1
ATOM 885 N N . SER A 1 118 ? 12.529 -1.074 -1.373 1.00 68.94 118 SER A N 1
ATOM 886 C CA . SER A 1 118 ? 13.397 -1.705 -0.380 1.00 68.94 118 SER A CA 1
ATOM 887 C C . SER A 1 118 ? 13.900 -3.022 -0.939 1.00 68.94 118 SER A C 1
ATOM 889 O O . SER A 1 118 ? 13.117 -3.911 -1.271 1.00 68.94 118 SER A O 1
ATOM 891 N N . ILE A 1 119 ? 15.219 -3.133 -1.068 1.00 68.44 119 ILE A N 1
ATOM 892 C CA . ILE A 1 119 ? 15.879 -4.297 -1.650 1.00 68.44 119 ILE A CA 1
ATOM 893 C C . ILE A 1 119 ? 16.736 -4.930 -0.557 1.00 68.44 119 ILE A C 1
ATOM 895 O O . ILE A 1 119 ? 17.598 -4.251 0.005 1.00 68.44 119 ILE A O 1
ATOM 899 N N . PRO A 1 120 ? 16.531 -6.221 -0.233 1.00 69.88 120 PRO A N 1
ATOM 900 C CA . PRO A 1 120 ? 17.393 -6.923 0.705 1.00 69.88 120 PRO A CA 1
ATOM 901 C C . PRO A 1 120 ? 18.861 -6.789 0.299 1.00 69.88 120 PRO A C 1
ATOM 903 O O . PRO A 1 120 ? 19.199 -6.991 -0.866 1.00 69.88 120 PRO A O 1
ATOM 906 N N . SER A 1 121 ? 19.749 -6.526 1.260 1.00 70.31 121 SER A N 1
ATOM 907 C CA . SER A 1 121 ? 21.182 -6.316 0.994 1.00 70.31 121 SER A CA 1
ATOM 908 C C . SER A 1 121 ? 21.840 -7.478 0.239 1.00 70.31 121 SER A C 1
ATOM 910 O O . SER A 1 121 ? 22.755 -7.273 -0.550 1.00 70.31 121 SER A O 1
ATOM 912 N N . ALA A 1 122 ? 21.330 -8.702 0.412 1.00 75.06 122 ALA A N 1
ATOM 913 C CA . ALA A 1 122 ? 21.766 -9.878 -0.340 1.00 75.06 122 ALA A CA 1
ATOM 914 C C . ALA A 1 122 ? 21.524 -9.772 -1.863 1.00 75.06 122 ALA A C 1
ATOM 916 O O . ALA A 1 122 ? 22.229 -10.426 -2.632 1.00 75.06 122 ALA A O 1
ATOM 917 N N . LEU A 1 123 ? 20.541 -8.972 -2.286 1.00 74.81 123 LEU A N 1
ATOM 918 C CA . LEU A 1 123 ? 20.125 -8.759 -3.678 1.00 74.81 123 LEU A CA 1
ATOM 919 C C . LEU A 1 123 ? 20.609 -7.407 -4.246 1.00 74.81 123 LEU A C 1
ATOM 921 O O . LEU A 1 123 ? 20.619 -7.218 -5.460 1.00 74.81 123 LEU A O 1
ATOM 925 N N . ALA A 1 124 ? 21.064 -6.495 -3.386 1.00 76.81 124 ALA A N 1
ATOM 926 C CA . ALA A 1 124 ? 21.578 -5.162 -3.711 1.00 76.81 124 ALA A CA 1
ATOM 927 C C . ALA A 1 124 ? 23.093 -5.170 -4.019 1.00 76.81 124 ALA A C 1
ATOM 929 O O . ALA A 1 124 ? 23.884 -4.506 -3.358 1.00 76.81 124 ALA A O 1
ATOM 930 N N . GLN A 1 125 ? 23.528 -5.980 -4.990 1.00 81.69 125 GLN A N 1
ATOM 931 C CA . GLN A 1 125 ? 24.963 -6.201 -5.273 1.00 81.69 125 GLN A CA 1
ATOM 932 C C . GLN A 1 125 ? 25.561 -5.250 -6.328 1.00 81.69 125 GLN A C 1
ATOM 934 O O . GLN A 1 125 ? 26.720 -5.396 -6.722 1.00 81.69 125 GLN A O 1
ATOM 939 N N . GLY A 1 126 ? 24.761 -4.324 -6.849 1.00 76.50 126 GLY A N 1
ATOM 940 C CA . GLY A 1 126 ? 25.140 -3.373 -7.884 1.00 76.50 126 GLY A CA 1
ATOM 941 C C . GLY A 1 126 ? 25.746 -2.085 -7.333 1.00 76.50 126 GLY A C 1
ATOM 942 O O . GLY A 1 126 ? 26.010 -1.928 -6.144 1.00 76.50 126 GLY A O 1
ATOM 943 N N . LYS A 1 127 ? 25.979 -1.132 -8.236 1.00 75.56 127 LYS A N 1
ATOM 944 C CA . LYS A 1 127 ? 26.439 0.211 -7.869 1.00 75.56 127 LYS A CA 1
ATOM 945 C C . LYS A 1 127 ? 25.361 0.925 -7.039 1.00 75.56 127 LYS A C 1
ATOM 947 O O . LYS A 1 127 ? 24.192 0.842 -7.398 1.00 75.56 127 LYS A O 1
ATOM 952 N N . ASP A 1 128 ? 25.764 1.650 -5.995 1.00 70.12 128 ASP A N 1
ATOM 953 C CA . ASP A 1 128 ? 24.871 2.437 -5.125 1.00 70.12 128 ASP A CA 1
ATOM 954 C C . ASP A 1 128 ? 23.749 1.591 -4.481 1.00 70.12 128 ASP A C 1
ATOM 956 O O . ASP A 1 128 ? 22.615 2.051 -4.339 1.00 70.12 128 ASP A O 1
ATOM 960 N N . ASP A 1 129 ? 24.074 0.336 -4.139 1.00 71.06 129 ASP A N 1
ATOM 961 C CA . ASP A 1 129 ? 23.163 -0.670 -3.575 1.00 71.06 129 ASP A CA 1
ATOM 962 C C . ASP A 1 129 ? 21.945 -0.983 -4.469 1.00 71.06 129 ASP A C 1
ATOM 964 O O . ASP A 1 129 ? 20.881 -1.388 -3.997 1.00 71.06 129 ASP A O 1
ATOM 968 N N . ASN A 1 130 ? 22.089 -0.819 -5.787 1.00 73.94 130 ASN A N 1
ATOM 969 C CA . ASN A 1 130 ? 21.071 -1.232 -6.752 1.00 73.94 130 ASN A CA 1
ATOM 970 C C . ASN A 1 130 ? 21.117 -2.749 -7.022 1.00 73.94 130 ASN A C 1
ATOM 972 O O . ASN A 1 130 ? 22.165 -3.382 -6.868 1.00 73.94 130 ASN A O 1
ATOM 976 N N . PRO A 1 131 ? 20.008 -3.366 -7.468 1.00 76.56 131 PRO A N 1
ATOM 977 C CA . PRO A 1 131 ? 20.012 -4.761 -7.878 1.00 76.56 131 PRO A CA 1
ATOM 978 C C . PRO A 1 131 ? 20.723 -4.912 -9.230 1.00 76.56 131 PRO A C 1
ATOM 980 O O . PRO A 1 131 ? 20.717 -4.006 -10.063 1.00 76.56 131 PRO A O 1
ATOM 983 N N . THR A 1 132 ? 21.334 -6.072 -9.461 1.00 82.19 132 THR A N 1
ATOM 984 C CA . THR A 1 132 ? 21.896 -6.448 -10.774 1.00 82.19 132 THR A CA 1
ATOM 985 C C . THR A 1 132 ? 20.993 -7.402 -11.549 1.00 82.19 132 THR A C 1
ATOM 987 O O . THR A 1 132 ? 21.205 -7.604 -12.743 1.00 82.19 132 THR A O 1
ATOM 990 N N . ASP A 1 133 ? 19.995 -7.979 -10.877 1.00 81.31 133 ASP A N 1
ATOM 991 C CA . ASP A 1 133 ? 19.004 -8.867 -11.471 1.00 81.31 133 ASP A CA 1
ATOM 992 C C . ASP A 1 133 ? 18.034 -8.064 -12.360 1.00 81.31 133 ASP A C 1
ATOM 994 O O . ASP A 1 133 ? 17.340 -7.178 -11.844 1.00 81.31 133 ASP A O 1
ATOM 998 N N . PRO A 1 134 ? 17.957 -8.355 -13.674 1.00 79.38 134 PRO A N 1
ATOM 999 C CA . PRO A 1 134 ? 17.024 -7.696 -14.581 1.00 79.38 134 PRO A CA 1
ATOM 1000 C C . PRO A 1 134 ? 15.559 -7.782 -14.141 1.00 79.38 134 PRO A C 1
ATOM 1002 O O . PRO A 1 134 ? 14.829 -6.820 -14.365 1.00 79.38 134 PRO A O 1
ATOM 1005 N N . GLU A 1 135 ? 15.130 -8.872 -13.493 1.00 78.50 135 GLU A N 1
ATOM 1006 C CA . GLU A 1 135 ? 13.745 -9.013 -13.019 1.00 78.50 135 GLU A CA 1
ATOM 1007 C C . GLU A 1 135 ? 13.447 -8.057 -11.855 1.00 78.50 135 GLU A C 1
ATOM 1009 O O . GLU A 1 135 ? 12.372 -7.454 -11.792 1.00 78.50 135 GLU A O 1
ATOM 1014 N N . LEU A 1 136 ? 14.411 -7.863 -10.947 1.00 77.56 136 LEU A N 1
ATOM 1015 C CA . LEU A 1 136 ? 14.284 -6.903 -9.846 1.00 77.56 136 LEU A CA 1
ATOM 1016 C C . LEU A 1 136 ? 14.316 -5.461 -10.353 1.00 77.56 136 LEU A C 1
ATOM 1018 O O . LEU A 1 136 ? 13.560 -4.630 -9.853 1.00 77.56 136 LEU A O 1
ATOM 1022 N N . ILE A 1 137 ? 15.159 -5.177 -11.352 1.00 77.94 137 ILE A N 1
ATOM 1023 C CA . ILE A 1 137 ? 15.213 -3.866 -12.006 1.00 77.94 137 ILE A CA 1
ATOM 1024 C C . ILE A 1 137 ? 13.872 -3.577 -12.676 1.00 77.94 137 ILE A C 1
ATOM 1026 O O . ILE A 1 137 ? 13.234 -2.592 -12.323 1.00 77.94 137 ILE A O 1
ATOM 1030 N N . GLU A 1 138 ? 13.415 -4.442 -13.588 1.00 79.50 138 GLU A N 1
ATOM 1031 C CA . GLU A 1 138 ? 12.131 -4.278 -14.282 1.00 79.50 138 GLU A CA 1
ATOM 1032 C C . GLU A 1 138 ? 10.998 -4.065 -13.284 1.00 79.50 138 GLU A C 1
ATOM 1034 O O . GLU A 1 138 ? 10.156 -3.184 -13.479 1.00 79.50 138 GLU A O 1
ATOM 1039 N N . THR A 1 139 ? 11.015 -4.822 -12.187 1.00 79.25 139 THR A N 1
ATOM 1040 C CA . THR A 1 139 ? 9.980 -4.683 -11.182 1.00 79.25 139 THR A CA 1
ATOM 1041 C C . THR A 1 139 ? 9.999 -3.343 -10.480 1.00 79.25 139 THR A C 1
ATOM 1043 O O . THR A 1 139 ? 8.967 -2.677 -10.458 1.00 79.25 139 THR A O 1
ATOM 1046 N N . ALA A 1 140 ? 11.155 -2.924 -9.965 1.00 75.88 140 ALA A N 1
ATOM 1047 C CA . ALA A 1 140 ? 11.298 -1.604 -9.366 1.00 75.88 140 ALA A CA 1
ATOM 1048 C C . ALA A 1 140 ? 10.829 -0.504 -10.335 1.00 75.88 140 ALA A C 1
ATOM 1050 O O . ALA A 1 140 ? 10.172 0.446 -9.917 1.00 75.88 140 ALA A O 1
ATOM 1051 N N . CYS A 1 141 ? 11.086 -0.672 -11.637 1.00 79.31 141 CYS A N 1
ATOM 1052 C CA . CYS A 1 141 ? 10.679 0.273 -12.669 1.00 79.31 141 CYS A CA 1
ATOM 1053 C C . CYS A 1 141 ? 9.170 0.365 -12.865 1.00 79.31 141 CYS A C 1
ATOM 1055 O O . CYS A 1 141 ? 8.618 1.462 -12.802 1.00 79.31 141 CYS A O 1
ATOM 1057 N N . TYR A 1 142 ? 8.488 -0.750 -13.147 1.00 81.75 142 TYR A N 1
ATOM 1058 C CA . TYR A 1 142 ? 7.059 -0.663 -13.453 1.00 81.75 142 TYR A CA 1
ATOM 1059 C C . TYR A 1 142 ? 6.246 -0.300 -12.211 1.00 81.75 142 TYR A C 1
ATOM 1061 O O . TYR A 1 142 ? 5.226 0.370 -12.343 1.00 81.75 142 TYR A O 1
ATOM 1069 N N . THR A 1 143 ? 6.692 -0.669 -11.004 1.00 79.81 143 THR A N 1
ATOM 1070 C CA . THR A 1 143 ? 5.964 -0.331 -9.771 1.00 79.81 143 THR A CA 1
ATOM 1071 C C . THR A 1 143 ? 5.919 1.170 -9.492 1.00 79.81 143 THR A C 1
ATOM 1073 O O . THR A 1 143 ? 4.964 1.626 -8.867 1.00 79.81 143 THR A O 1
ATOM 1076 N N . LEU A 1 144 ? 6.870 1.956 -10.017 1.00 78.19 144 LEU A N 1
ATOM 1077 C CA . LEU A 1 144 ? 6.833 3.424 -9.930 1.00 78.19 144 LEU A CA 1
ATOM 1078 C C . LEU A 1 144 ? 5.621 4.029 -10.648 1.00 78.19 144 LEU A C 1
ATOM 1080 O O . LEU A 1 144 ? 5.182 5.115 -10.292 1.00 78.19 144 LEU A O 1
ATOM 1084 N N . LEU A 1 145 ? 5.021 3.327 -11.615 1.00 83.44 145 LEU A N 1
ATOM 1085 C CA . LEU A 1 145 ? 3.801 3.803 -12.277 1.00 83.44 145 LEU A CA 1
ATOM 1086 C C . LEU A 1 145 ? 2.600 3.878 -11.319 1.00 83.44 145 LEU A C 1
ATOM 1088 O O . LEU A 1 145 ? 1.641 4.590 -11.604 1.00 83.44 145 LEU A O 1
ATOM 1092 N N . ALA A 1 146 ? 2.648 3.168 -10.187 1.00 84.50 146 ALA A N 1
ATOM 1093 C CA . ALA A 1 146 ? 1.637 3.254 -9.137 1.00 84.50 146 ALA A CA 1
ATOM 1094 C C . ALA A 1 146 ? 1.916 4.381 -8.119 1.00 84.50 146 ALA A C 1
ATOM 1096 O O . ALA A 1 146 ? 1.062 4.652 -7.273 1.00 84.50 146 ALA A O 1
ATOM 1097 N N . GLU A 1 147 ? 3.071 5.056 -8.184 1.00 80.44 147 GLU A N 1
ATOM 1098 C CA . GLU A 1 147 ? 3.473 6.091 -7.219 1.00 80.44 147 GLU A CA 1
ATOM 1099 C C . GLU A 1 147 ? 2.517 7.284 -7.214 1.00 80.44 147 GLU A C 1
ATOM 1101 O O . GLU A 1 147 ? 2.121 7.743 -6.144 1.00 80.44 147 GLU A O 1
ATOM 1106 N N . ASP A 1 148 ? 2.091 7.754 -8.390 1.00 82.06 148 ASP A N 1
ATOM 1107 C CA . ASP A 1 148 ? 1.148 8.873 -8.486 1.00 82.06 148 ASP A CA 1
ATOM 1108 C C . ASP A 1 148 ? -0.163 8.559 -7.752 1.00 82.06 148 ASP A C 1
ATOM 1110 O O . ASP A 1 148 ? -0.683 9.405 -7.021 1.00 82.06 148 ASP A O 1
ATOM 1114 N N . TYR A 1 149 ? -0.660 7.323 -7.875 1.00 87.31 149 TYR A N 1
ATOM 1115 C CA . TYR A 1 149 ? -1.813 6.866 -7.103 1.00 87.31 149 TYR A CA 1
ATOM 1116 C C . TYR A 1 149 ? -1.509 6.835 -5.602 1.00 87.31 149 TYR A C 1
ATOM 1118 O O . TYR A 1 149 ? -2.300 7.364 -4.823 1.00 87.31 149 TYR A O 1
ATOM 1126 N N . MET A 1 150 ? -0.379 6.251 -5.185 1.00 83.56 150 MET A N 1
ATOM 1127 C CA . MET A 1 150 ? -0.003 6.163 -3.767 1.00 83.56 150 MET A CA 1
ATOM 1128 C C . MET A 1 150 ? 0.105 7.552 -3.122 1.00 83.56 150 MET A C 1
ATOM 1130 O O . MET A 1 150 ? -0.457 7.761 -2.048 1.00 83.56 150 MET A O 1
ATOM 1134 N N . ARG A 1 151 ? 0.753 8.512 -3.796 1.00 82.94 151 ARG A N 1
ATOM 1135 C CA . ARG A 1 151 ? 0.899 9.900 -3.333 1.00 82.94 151 ARG A CA 1
ATOM 1136 C C . ARG A 1 151 ? -0.455 10.586 -3.208 1.00 82.94 151 ARG A C 1
ATOM 1138 O O . ARG A 1 151 ? -0.812 11.053 -2.130 1.00 82.94 151 ARG A O 1
ATOM 1145 N N . THR A 1 152 ? -1.235 10.613 -4.289 1.00 85.56 152 THR A N 1
ATOM 1146 C CA . THR A 1 152 ? -2.547 11.277 -4.288 1.00 85.56 152 THR A CA 1
ATOM 1147 C C . THR A 1 152 ? -3.499 10.637 -3.285 1.00 85.56 152 THR A C 1
ATOM 1149 O O . THR A 1 152 ? -4.283 11.331 -2.640 1.00 85.56 152 THR A O 1
ATOM 1152 N N . LYS A 1 153 ? -3.437 9.317 -3.112 1.00 87.69 153 LYS A N 1
ATOM 1153 C CA . LYS A 1 153 ? -4.214 8.641 -2.080 1.00 87.69 153 LYS A CA 1
ATOM 1154 C C . LYS A 1 153 ? -3.777 9.072 -0.686 1.00 87.69 153 LYS A C 1
ATOM 1156 O O . LYS A 1 153 ? -4.651 9.421 0.095 1.00 87.69 153 LYS A O 1
ATOM 1161 N N . TYR A 1 154 ? -2.477 9.066 -0.388 1.00 83.50 154 TYR A N 1
ATOM 1162 C CA . TYR A 1 154 ? -1.958 9.482 0.917 1.00 83.50 154 TYR A CA 1
ATOM 1163 C C . TYR A 1 154 ? -2.423 10.903 1.270 1.00 83.50 154 TYR A C 1
ATOM 1165 O O .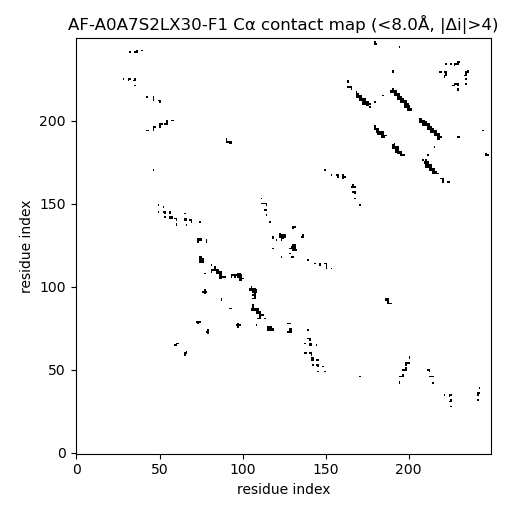 TYR A 1 154 ? -2.950 11.118 2.357 1.00 83.50 154 TYR A O 1
ATOM 1173 N N . GLU A 1 155 ? -2.317 11.845 0.328 1.00 84.06 155 GLU A N 1
ATOM 1174 C CA . GLU A 1 155 ? -2.796 13.229 0.482 1.00 84.06 155 GLU A CA 1
ATOM 1175 C C . GLU A 1 155 ? -4.307 13.302 0.767 1.00 84.06 155 GLU A C 1
ATOM 1177 O O . GLU A 1 155 ? -4.745 14.008 1.673 1.00 84.06 155 GLU A O 1
ATOM 1182 N N . ASN A 1 156 ? -5.124 12.550 0.023 1.00 86.12 156 ASN A N 1
ATOM 1183 C CA . ASN A 1 156 ? -6.575 12.518 0.235 1.00 86.12 156 ASN A CA 1
ATOM 1184 C C . ASN A 1 156 ? -6.965 11.853 1.562 1.00 86.12 156 ASN A C 1
ATOM 1186 O O . ASN A 1 156 ? -7.979 12.203 2.172 1.00 86.12 156 ASN A O 1
ATOM 1190 N N . ASP A 1 157 ? -6.170 10.881 1.992 1.00 86.50 157 ASP A N 1
ATOM 1191 C CA . ASP A 1 157 ? -6.377 10.126 3.215 1.00 86.50 157 ASP A CA 1
ATOM 1192 C C . ASP A 1 157 ? -6.055 10.953 4.462 1.00 86.50 157 ASP A C 1
ATOM 1194 O O . ASP A 1 157 ? -6.671 10.705 5.497 1.00 86.50 157 ASP A O 1
ATOM 1198 N N . GLU A 1 158 ? -5.188 11.971 4.379 1.00 84.75 158 GLU A N 1
ATOM 1199 C CA . GLU A 1 158 ? -4.920 12.870 5.514 1.00 84.75 158 GLU A CA 1
ATOM 1200 C C . GLU A 1 158 ? -6.220 13.469 6.070 1.00 84.75 158 GLU A C 1
ATOM 1202 O O . GLU A 1 158 ? -6.414 13.473 7.280 1.00 84.75 158 GLU A O 1
ATOM 1207 N N . ILE A 1 159 ? -7.167 13.865 5.213 1.00 86.31 159 ILE A N 1
ATOM 1208 C CA . ILE A 1 159 ? -8.455 14.438 5.645 1.00 86.31 159 ILE A CA 1
ATOM 1209 C C . ILE A 1 159 ? -9.314 13.408 6.391 1.00 86.31 159 ILE A C 1
ATOM 1211 O O . ILE A 1 159 ? -9.973 13.737 7.376 1.00 86.31 159 ILE A O 1
ATOM 1215 N N . PHE A 1 160 ? -9.347 12.165 5.905 1.00 88.19 160 PHE A N 1
ATOM 1216 C CA . PHE A 1 160 ? -10.151 11.108 6.516 1.00 88.19 160 PHE A CA 1
ATOM 1217 C C . PHE A 1 160 ? -9.551 10.648 7.846 1.00 88.19 160 PHE A C 1
ATOM 1219 O O . PHE A 1 160 ? -10.272 10.483 8.823 1.00 88.19 160 PHE A O 1
ATOM 1226 N N . TRP A 1 161 ? -8.236 10.448 7.906 1.00 87.31 161 TRP A N 1
ATOM 1227 C CA . TRP A 1 161 ? -7.582 9.949 9.116 1.00 87.31 161 TRP A CA 1
ATOM 1228 C C . TRP A 1 161 ? -7.440 11.022 10.202 1.00 87.31 161 TRP A C 1
ATOM 1230 O O . TRP A 1 161 ? -7.491 10.686 11.388 1.00 87.31 161 TRP A O 1
ATOM 1240 N N . ASP A 1 162 ? -7.414 12.306 9.828 1.00 87.38 162 ASP A N 1
ATOM 1241 C CA . ASP A 1 162 ? -7.458 13.426 10.775 1.00 87.38 162 ASP A CA 1
ATOM 1242 C C . ASP A 1 162 ? -8.748 13.438 11.613 1.00 87.38 162 ASP A C 1
ATOM 1244 O O . ASP A 1 162 ? -8.706 13.783 12.794 1.00 87.38 162 ASP A O 1
ATOM 1248 N N . SER A 1 163 ? -9.884 12.940 11.090 1.00 88.19 163 SER A N 1
ATOM 1249 C CA . SER A 1 163 ? -11.107 12.814 11.906 1.00 88.19 163 SER A CA 1
ATOM 1250 C C . SER A 1 163 ? -10.959 11.835 13.073 1.00 88.19 163 SER A C 1
ATOM 1252 O O . SER A 1 163 ? -11.695 11.935 14.054 1.00 88.19 163 SER A O 1
ATOM 1254 N N . TYR A 1 164 ? -9.989 10.923 12.981 1.00 87.00 164 TYR A N 1
ATOM 1255 C CA . TYR A 1 164 ? -9.613 9.995 14.044 1.00 87.00 164 TYR A CA 1
ATOM 1256 C C . TYR A 1 164 ? -8.326 10.425 14.771 1.00 87.00 164 TYR A C 1
ATOM 1258 O O . TYR A 1 164 ? -7.809 9.702 15.618 1.00 87.00 164 TYR A O 1
ATOM 1266 N N . ASN A 1 165 ? -7.777 11.606 14.468 1.00 84.56 165 ASN A N 1
ATOM 1267 C CA . ASN A 1 165 ? -6.513 12.083 15.033 1.00 84.56 165 ASN A CA 1
ATOM 1268 C C . ASN A 1 165 ? -5.377 11.041 14.891 1.00 84.56 165 ASN A C 1
ATOM 1270 O O . ASN A 1 165 ? -4.552 10.867 15.793 1.00 84.56 165 ASN A O 1
ATOM 1274 N N . VAL A 1 166 ? -5.360 10.319 13.766 1.00 81.69 166 VAL A N 1
ATOM 1275 C CA . VAL A 1 166 ? -4.295 9.378 13.399 1.00 81.69 166 VAL A CA 1
ATOM 1276 C C . VAL A 1 166 ? -3.734 9.738 12.030 1.00 81.69 166 VAL A C 1
ATOM 1278 O O . VAL A 1 166 ? -4.367 10.435 11.241 1.00 81.69 166 VAL A O 1
ATOM 1281 N N . GLN A 1 167 ? -2.533 9.253 11.734 1.00 74.62 167 GLN A N 1
ATOM 1282 C CA . GLN A 1 167 ? -1.936 9.424 10.414 1.00 74.62 167 GLN A CA 1
ATOM 1283 C C . GLN A 1 167 ? -2.458 8.376 9.419 1.00 74.62 167 GLN A C 1
ATOM 1285 O O . GLN A 1 167 ? -2.821 7.270 9.839 1.00 74.62 167 GLN A O 1
ATOM 1290 N N . PRO A 1 168 ? -2.444 8.683 8.107 1.00 78.38 168 PRO A N 1
ATOM 1291 C CA . PRO A 1 168 ? -2.633 7.676 7.075 1.00 78.38 168 PRO A CA 1
ATOM 1292 C C . PRO A 1 168 ? -1.656 6.512 7.233 1.00 78.38 168 PRO A C 1
ATOM 1294 O O . PRO A 1 168 ? -0.513 6.671 7.662 1.00 78.38 168 PRO A O 1
ATOM 1297 N N . TYR A 1 169 ? -2.127 5.328 6.876 1.00 74.44 169 TYR A N 1
ATOM 1298 C CA . TYR A 1 169 ? -1.370 4.092 6.990 1.00 74.44 169 TYR A CA 1
ATOM 1299 C C . TYR A 1 169 ? -0.453 3.864 5.780 1.00 74.44 169 TYR A C 1
ATOM 1301 O O . TYR A 1 169 ? -0.638 4.457 4.714 1.00 74.44 169 TYR A O 1
ATOM 1309 N N . LEU A 1 170 ? 0.537 2.982 5.939 1.00 72.88 170 LEU A N 1
ATOM 1310 C CA . LEU A 1 170 ? 1.503 2.690 4.881 1.00 72.88 170 LEU A CA 1
ATOM 1311 C C . LEU A 1 170 ? 0.953 1.687 3.864 1.00 72.88 170 LEU A C 1
ATOM 1313 O O . LEU A 1 170 ? 0.290 0.711 4.221 1.00 72.88 170 LEU A O 1
ATOM 1317 N N . LEU A 1 171 ? 1.279 1.926 2.595 1.00 73.12 171 LEU A N 1
ATOM 1318 C CA . LEU A 1 171 ? 0.923 1.088 1.455 1.00 73.12 171 LEU A CA 1
ATOM 1319 C C . LEU A 1 171 ? 2.181 0.488 0.855 1.00 73.12 171 LEU A C 1
ATOM 1321 O O . LEU A 1 171 ? 3.061 1.231 0.427 1.00 73.12 171 LEU A O 1
ATOM 1325 N N . HIS A 1 172 ? 2.253 -0.836 0.771 1.00 77.62 172 HIS A N 1
ATOM 1326 C CA . HIS A 1 172 ? 3.432 -1.535 0.266 1.00 77.62 172 HIS A CA 1
ATOM 1327 C C . HIS A 1 172 ? 3.057 -2.593 -0.774 1.00 77.62 172 HIS A C 1
ATOM 1329 O O . HIS A 1 172 ? 1.984 -3.195 -0.724 1.00 77.62 172 HIS A O 1
ATOM 1335 N N . PHE A 1 173 ? 3.977 -2.865 -1.697 1.00 74.62 173 PHE A N 1
ATOM 1336 C CA . PHE A 1 173 ? 3.912 -4.001 -2.611 1.00 74.62 173 PHE A CA 1
ATOM 1337 C C . PHE A 1 173 ? 5.134 -4.892 -2.392 1.00 74.62 173 PHE A C 1
ATOM 1339 O O . PHE A 1 173 ? 6.271 -4.442 -2.508 1.00 74.62 173 PHE A O 1
ATOM 1346 N N . ASN A 1 174 ? 4.890 -6.160 -2.060 1.00 71.69 174 ASN A N 1
ATOM 1347 C CA . ASN A 1 174 ? 5.925 -7.143 -1.781 1.00 71.69 174 ASN A CA 1
ATOM 1348 C C . ASN A 1 174 ? 6.017 -8.170 -2.907 1.00 71.69 174 ASN A C 1
ATOM 1350 O O . ASN A 1 174 ? 5.066 -8.903 -3.207 1.00 71.69 174 ASN A O 1
ATOM 1354 N N . LEU A 1 175 ? 7.219 -8.275 -3.464 1.00 61.78 175 LEU A N 1
ATOM 1355 C CA . LEU A 1 175 ? 7.596 -9.324 -4.394 1.00 61.78 175 LEU A CA 1
ATOM 1356 C C . LEU A 1 175 ? 8.098 -10.522 -3.612 1.00 61.78 175 LEU A C 1
ATOM 1358 O O . LEU A 1 175 ? 9.211 -10.490 -3.099 1.00 61.78 175 LEU A O 1
ATOM 1362 N N . THR A 1 176 ? 7.287 -11.571 -3.499 1.00 61.75 176 THR A N 1
ATOM 1363 C CA . THR A 1 176 ? 7.718 -12.983 -3.504 1.00 61.75 176 THR A CA 1
ATOM 1364 C C . THR A 1 176 ? 6.552 -13.914 -3.177 1.00 61.75 176 THR A C 1
ATOM 1366 O O . THR A 1 176 ? 5.573 -13.553 -2.526 1.00 61.75 176 THR A O 1
ATOM 1369 N N . LYS A 1 177 ? 6.672 -15.160 -3.654 1.00 41.25 177 LYS A N 1
ATOM 1370 C CA . LYS A 1 177 ? 5.780 -16.290 -3.375 1.00 41.25 177 LYS A CA 1
ATOM 1371 C C . LYS A 1 177 ? 5.699 -16.536 -1.869 1.00 41.25 177 LYS A C 1
ATOM 1373 O O . LYS A 1 177 ? 6.542 -17.263 -1.364 1.00 41.25 177 LYS A O 1
ATOM 1378 N N . ASN A 1 178 ? 4.721 -15.962 -1.169 1.00 31.00 178 ASN A N 1
ATOM 1379 C CA . ASN A 1 178 ? 3.995 -16.618 -0.076 1.00 31.00 178 ASN A CA 1
ATOM 1380 C C . ASN A 1 178 ? 2.903 -15.712 0.516 1.00 31.00 178 ASN A C 1
ATOM 1382 O O . ASN A 1 178 ? 3.195 -14.687 1.110 1.00 31.00 178 ASN A O 1
ATOM 1386 N N . LYS A 1 179 ? 1.663 -16.202 0.373 1.00 33.38 179 LYS A N 1
ATOM 1387 C CA . LYS A 1 179 ? 0.483 -16.110 1.255 1.00 33.38 179 LYS A CA 1
ATOM 1388 C C . LYS A 1 179 ? 0.092 -14.737 1.827 1.00 33.38 179 LYS A C 1
ATOM 1390 O O . LYS A 1 179 ? 0.824 -14.115 2.579 1.00 33.38 179 LYS A O 1
AT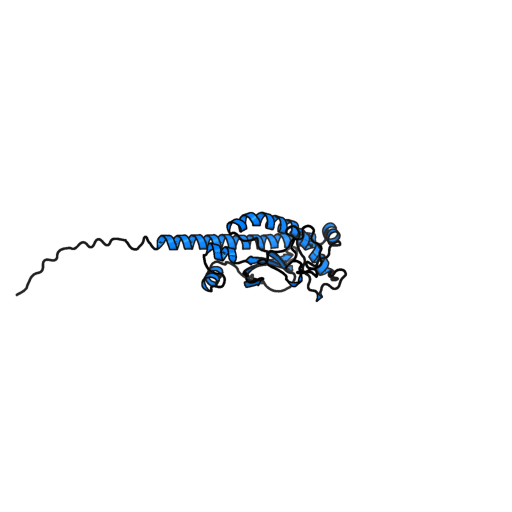OM 1395 N N . CYS A 1 180 ? -1.167 -14.360 1.579 1.00 31.50 180 CYS A N 1
ATOM 1396 C CA . CYS A 1 180 ? -1.883 -13.360 2.369 1.00 31.50 180 CYS A CA 1
ATOM 1397 C C . CYS A 1 180 ? -1.760 -13.699 3.857 1.00 31.50 180 CYS A C 1
ATOM 1399 O O . CYS A 1 180 ? -2.188 -14.773 4.294 1.00 31.50 180 CYS A O 1
ATOM 1401 N N . HIS A 1 181 ? -1.202 -12.775 4.625 1.00 32.84 181 HIS A N 1
ATOM 1402 C CA . HIS A 1 181 ? -1.161 -12.868 6.068 1.00 32.84 181 HIS A CA 1
ATOM 1403 C C . HIS A 1 181 ? -1.692 -11.566 6.663 1.00 32.84 181 HIS A C 1
ATOM 1405 O O . HIS A 1 181 ? -1.108 -10.505 6.475 1.00 32.84 181 HIS A O 1
ATOM 1411 N N . THR A 1 182 ? -2.783 -11.651 7.420 1.00 30.86 182 THR A N 1
ATOM 1412 C CA . THR A 1 182 ? -3.109 -10.642 8.430 1.00 30.86 182 THR A CA 1
ATOM 1413 C C . THR A 1 182 ? -2.195 -10.902 9.623 1.00 30.86 182 THR A C 1
ATOM 1415 O O . THR A 1 182 ? -2.435 -11.834 10.398 1.00 30.86 182 THR A O 1
ATOM 1418 N N . HIS A 1 183 ? -1.116 -10.136 9.753 1.00 27.86 183 HIS A N 1
ATOM 1419 C CA . HIS A 1 183 ? -0.267 -10.181 10.938 1.00 27.86 183 HIS A CA 1
ATOM 1420 C C . HIS A 1 183 ? -0.531 -8.951 11.806 1.00 27.86 183 HIS A C 1
ATOM 1422 O O . HIS A 1 183 ? -0.683 -7.854 11.268 1.00 27.86 183 HIS A O 1
ATOM 1428 N N . PRO A 1 184 ? -0.594 -9.101 13.143 1.00 31.27 184 PRO A N 1
ATOM 1429 C CA . PRO A 1 184 ? -0.384 -7.958 14.002 1.00 31.27 184 PRO A CA 1
ATOM 1430 C C . PRO A 1 184 ? 1.047 -7.475 13.766 1.00 31.27 184 PRO A C 1
ATOM 1432 O O . PRO A 1 184 ? 2.001 -8.222 13.998 1.00 31.27 184 PRO A O 1
ATOM 1435 N N . ILE A 1 185 ? 1.193 -6.253 13.266 1.00 39.09 185 ILE A N 1
ATOM 1436 C CA . ILE A 1 185 ? 2.501 -5.615 13.180 1.00 39.09 185 ILE A CA 1
ATOM 1437 C C . ILE A 1 185 ? 2.726 -4.897 14.503 1.00 39.09 185 ILE A C 1
ATOM 1439 O O . ILE A 1 185 ? 1.863 -4.164 14.983 1.00 39.09 185 ILE A O 1
ATOM 1443 N N . GLN A 1 186 ? 3.887 -5.128 15.109 1.00 37.41 186 GLN A N 1
ATOM 1444 C CA . GLN A 1 186 ? 4.378 -4.287 16.186 1.00 37.41 186 GLN A CA 1
ATOM 1445 C C . GLN A 1 186 ? 5.635 -3.585 15.698 1.00 37.41 186 GLN A C 1
ATOM 1447 O O . GLN A 1 186 ? 6.709 -4.173 15.601 1.00 37.41 186 GLN A O 1
ATOM 1452 N N . THR A 1 187 ? 5.484 -2.312 15.393 1.00 43.84 187 THR A N 1
ATOM 1453 C CA . THR A 1 187 ? 6.540 -1.431 14.900 1.00 43.84 187 THR A CA 1
ATOM 1454 C C . THR A 1 187 ? 6.491 -0.176 15.759 1.00 43.84 187 THR A C 1
ATOM 1456 O O . THR A 1 187 ? 5.416 0.330 16.081 1.00 43.84 187 THR A O 1
ATOM 1459 N N . ALA A 1 188 ? 7.654 0.253 16.258 1.00 43.03 188 ALA A N 1
ATOM 1460 C CA . ALA A 1 188 ? 7.786 1.418 17.141 1.00 43.03 188 ALA A CA 1
ATOM 1461 C C . ALA A 1 188 ? 6.811 1.451 18.350 1.00 43.03 188 ALA A C 1
ATOM 1463 O O . ALA A 1 188 ? 6.351 2.508 18.766 1.00 43.03 188 ALA A O 1
ATOM 1464 N N . LYS A 1 189 ? 6.519 0.287 18.962 1.00 53.66 189 LYS A N 1
ATOM 1465 C CA . LYS A 1 189 ? 5.638 0.103 20.145 1.00 53.66 189 LYS A CA 1
ATOM 1466 C C . LYS A 1 189 ? 4.126 0.290 19.920 1.00 53.66 189 LYS A C 1
ATOM 1468 O O . LYS A 1 189 ? 3.385 0.133 20.892 1.00 53.66 189 LYS A O 1
ATOM 1473 N N . LYS A 1 190 ? 3.648 0.533 18.697 1.00 65.81 190 LYS A N 1
ATOM 1474 C CA . LYS A 1 190 ? 2.207 0.568 18.377 1.00 65.81 190 LYS A CA 1
ATOM 1475 C C . LYS A 1 190 ? 1.731 -0.782 17.838 1.00 65.81 190 LYS A C 1
ATOM 1477 O O . LYS A 1 190 ? 2.490 -1.487 17.176 1.00 65.81 190 LYS A O 1
ATOM 1482 N N . MET A 1 191 ? 0.493 -1.164 18.161 1.00 72.25 191 MET A N 1
ATOM 1483 C CA . MET A 1 191 ? -0.143 -2.337 17.555 1.00 72.25 191 MET A CA 1
ATOM 1484 C C . MET A 1 191 ? -0.750 -1.922 16.217 1.00 72.25 191 MET A C 1
ATOM 1486 O O . MET A 1 191 ? -1.439 -0.909 16.135 1.00 72.25 191 MET A O 1
ATOM 1490 N N . GLY A 1 192 ? -0.503 -2.705 15.179 1.00 74.75 192 GLY A N 1
ATOM 1491 C CA . GLY A 1 192 ? -1.115 -2.549 13.870 1.00 74.75 192 GLY A CA 1
ATOM 1492 C C . GLY A 1 192 ? -1.663 -3.867 13.344 1.00 74.75 192 GLY A C 1
ATOM 1493 O O . GLY A 1 192 ? -1.478 -4.928 13.940 1.00 74.75 192 GLY A O 1
ATOM 1494 N N . THR A 1 193 ? -2.332 -3.796 12.207 1.00 75.19 193 THR A N 1
ATOM 1495 C CA . THR A 1 193 ? -2.846 -4.928 11.447 1.00 75.19 193 THR A CA 1
ATOM 1496 C C . THR A 1 193 ? -2.555 -4.702 9.973 1.00 75.19 193 THR A C 1
ATOM 1498 O O . THR A 1 193 ? -2.596 -3.569 9.501 1.00 75.19 193 THR A O 1
ATOM 1501 N N . THR A 1 194 ? -2.281 -5.772 9.239 1.00 76.88 194 THR A N 1
ATOM 1502 C CA . THR A 1 194 ? -2.080 -5.696 7.792 1.00 76.88 194 THR A CA 1
ATOM 1503 C C . THR A 1 194 ? -3.301 -6.224 7.067 1.00 76.88 194 THR A C 1
ATOM 1505 O O . THR A 1 194 ? -3.672 -7.386 7.255 1.00 76.88 194 THR A O 1
ATOM 1508 N N . ASN A 1 195 ? -3.885 -5.410 6.190 1.00 79.75 195 ASN A N 1
ATOM 1509 C CA . ASN A 1 195 ? -4.779 -5.911 5.153 1.00 79.75 195 ASN A CA 1
ATOM 1510 C C . ASN A 1 195 ? -3.980 -6.175 3.876 1.00 79.75 195 ASN A C 1
ATOM 1512 O O . ASN A 1 195 ? -3.105 -5.388 3.536 1.00 79.75 195 ASN A O 1
ATOM 1516 N N . SER A 1 196 ? -4.247 -7.274 3.170 1.00 81.56 196 SER A N 1
ATOM 1517 C CA . SER A 1 196 ? -3.458 -7.638 1.988 1.00 81.56 196 SER A CA 1
ATOM 1518 C C . SER A 1 196 ? -4.292 -8.259 0.879 1.00 81.56 196 SER A C 1
ATOM 1520 O O . SER A 1 196 ? -5.276 -8.951 1.140 1.00 81.56 196 SER A O 1
ATOM 1522 N N . ALA A 1 197 ? -3.870 -8.046 -0.367 1.00 84.19 197 ALA A N 1
ATOM 1523 C CA . ALA A 1 197 ? -4.493 -8.637 -1.545 1.00 84.19 197 ALA A CA 1
ATOM 1524 C C . ALA A 1 197 ? -3.432 -9.204 -2.505 1.00 84.19 197 ALA A C 1
ATOM 1526 O O . ALA A 1 197 ? -2.392 -8.574 -2.716 1.00 84.19 197 ALA A O 1
ATOM 1527 N N . PRO A 1 198 ? -3.669 -10.390 -3.099 1.00 86.19 198 PRO A N 1
ATOM 1528 C CA . PRO A 1 198 ? -2.769 -10.941 -4.102 1.00 86.19 198 PRO A CA 1
ATOM 1529 C C . PRO A 1 198 ? -2.888 -10.162 -5.416 1.00 86.19 198 PRO A C 1
ATOM 1531 O O . PRO A 1 198 ? -3.988 -9.776 -5.818 1.00 86.19 198 PRO A O 1
ATOM 1534 N N . VAL A 1 199 ? -1.756 -9.984 -6.087 1.00 87.94 199 VAL A N 1
ATOM 1535 C CA . VAL A 1 199 ? -1.629 -9.317 -7.387 1.00 87.94 199 VAL A CA 1
ATOM 1536 C C . VAL A 1 199 ? -1.361 -10.370 -8.453 1.00 87.94 199 VAL A C 1
ATOM 1538 O O . VAL A 1 199 ? -0.475 -11.216 -8.279 1.00 87.94 199 VAL A O 1
ATOM 1541 N N . PHE A 1 200 ? -2.099 -10.311 -9.560 1.00 90.12 200 PHE A N 1
ATOM 1542 C CA . PHE A 1 200 ? -1.939 -11.235 -10.679 1.00 90.12 200 PHE A CA 1
ATOM 1543 C C . PHE A 1 200 ? -1.775 -10.511 -12.014 1.00 90.12 200 PHE A C 1
ATOM 1545 O O . PHE A 1 200 ? -2.461 -9.533 -12.292 1.00 90.12 200 PHE A O 1
ATOM 1552 N N . ASP A 1 201 ? -0.958 -11.072 -12.899 1.00 89.56 201 ASP A N 1
ATOM 1553 C CA . ASP A 1 201 ? -1.088 -10.815 -14.326 1.00 89.56 201 ASP A CA 1
ATOM 1554 C C . ASP A 1 201 ? -2.248 -11.656 -14.861 1.00 89.56 201 ASP A C 1
ATOM 1556 O O . ASP A 1 201 ? -2.171 -12.883 -14.971 1.00 89.56 201 ASP A O 1
ATOM 1560 N N . ARG A 1 202 ? -3.346 -10.968 -15.171 1.00 90.44 202 ARG A N 1
ATOM 1561 C CA . ARG A 1 202 ? -4.578 -11.556 -15.711 1.00 90.44 202 ARG A CA 1
ATOM 1562 C C . ARG A 1 202 ? -4.609 -11.584 -17.237 1.00 90.44 202 ARG A C 1
ATOM 1564 O O . ARG A 1 202 ? -5.614 -12.003 -17.804 1.00 90.44 202 ARG A O 1
ATOM 1571 N N . SER A 1 203 ? -3.551 -11.122 -17.907 1.00 8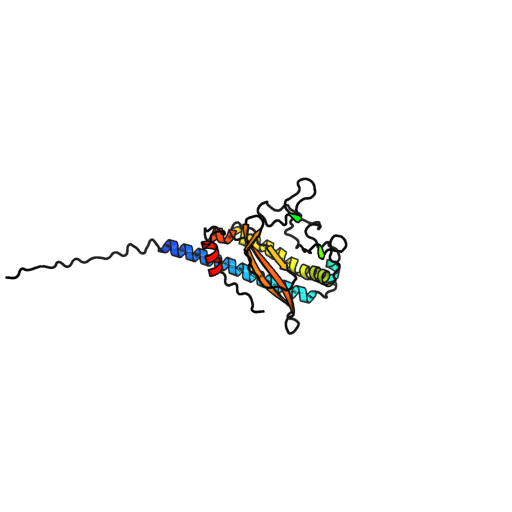8.75 203 SER A N 1
ATOM 1572 C CA . SER A 1 203 ? -3.452 -11.186 -19.371 1.00 88.75 203 SER A CA 1
ATOM 1573 C C . SER A 1 203 ? -3.147 -12.598 -19.887 1.00 88.75 203 SER A C 1
ATOM 1575 O O . SER A 1 203 ? -3.321 -12.870 -21.075 1.00 88.75 203 SER A O 1
ATOM 1577 N N . VAL A 1 204 ? -2.735 -13.500 -18.992 1.00 89.00 204 VAL A N 1
ATOM 1578 C CA . VAL A 1 204 ? -2.415 -14.904 -19.265 1.00 89.00 204 VAL A CA 1
ATOM 1579 C C . VAL A 1 204 ? -3.379 -15.849 -18.538 1.00 89.00 204 VAL A C 1
ATOM 1581 O O . VAL A 1 204 ? -3.931 -15.501 -17.494 1.00 89.00 204 VAL A O 1
ATOM 1584 N N . ASP A 1 205 ? -3.580 -17.050 -19.091 1.00 91.06 205 ASP A N 1
ATOM 1585 C CA . ASP A 1 205 ? -4.427 -18.101 -18.508 1.00 91.06 205 ASP A CA 1
ATOM 1586 C C . ASP A 1 205 ? -3.613 -19.398 -18.291 1.00 91.06 205 ASP A C 1
ATOM 1588 O O . ASP A 1 205 ? -3.083 -19.943 -19.267 1.00 91.06 205 ASP A O 1
ATOM 1592 N N . PRO A 1 206 ? -3.477 -19.903 -17.045 1.00 89.25 206 PRO A N 1
ATOM 1593 C CA . PRO A 1 206 ? -3.997 -19.329 -15.797 1.00 89.25 206 PRO A CA 1
ATOM 1594 C C . PRO A 1 206 ? -3.280 -18.022 -15.396 1.00 89.25 206 PRO A C 1
ATOM 1596 O O . PRO A 1 206 ? -2.111 -17.853 -15.754 1.00 89.25 206 PRO A O 1
ATOM 1599 N N . PRO A 1 207 ? -3.933 -17.127 -14.618 1.00 90.50 207 PRO A N 1
ATOM 1600 C CA . PRO A 1 207 ? -3.314 -15.890 -14.146 1.00 90.50 207 PRO A CA 1
ATOM 1601 C C . PRO A 1 207 ? -1.988 -16.135 -13.423 1.00 90.50 207 PRO A C 1
ATOM 1603 O O . PRO A 1 207 ? -1.887 -17.009 -12.556 1.00 90.50 207 PRO A O 1
ATOM 1606 N N . LEU A 1 208 ? -0.974 -15.336 -13.751 1.00 88.56 208 LEU A N 1
ATOM 1607 C CA . LEU A 1 208 ? 0.353 -15.441 -13.151 1.00 88.56 208 LEU A CA 1
ATOM 1608 C C . LEU A 1 208 ? 0.405 -14.622 -11.857 1.00 88.56 208 LEU A C 1
ATOM 1610 O O . LEU A 1 208 ? 0.162 -13.422 -11.860 1.00 88.56 208 LEU A O 1
ATOM 1614 N N . PHE A 1 209 ? 0.740 -15.263 -10.738 1.00 88.38 209 PHE A N 1
ATOM 1615 C CA . PHE A 1 209 ? 0.919 -14.577 -9.457 1.00 88.38 209 PHE A CA 1
ATOM 1616 C C . PHE A 1 209 ? 2.168 -13.686 -9.476 1.00 88.38 209 PHE A C 1
ATOM 1618 O O . PHE A 1 209 ? 3.273 -14.187 -9.696 1.00 88.38 209 PHE A O 1
ATOM 1625 N N . LEU A 1 210 ? 1.989 -12.392 -9.198 1.00 84.06 210 LEU A N 1
ATOM 1626 C CA . LEU A 1 210 ? 3.058 -11.388 -9.202 1.00 84.06 210 LEU A CA 1
ATOM 1627 C C . LEU A 1 210 ? 3.565 -11.074 -7.789 1.00 84.06 210 LEU A C 1
ATOM 1629 O O . LEU A 1 210 ? 4.764 -10.898 -7.585 1.00 84.06 210 LEU A O 1
ATOM 1633 N N . GLY A 1 211 ? 2.670 -11.027 -6.801 1.00 84.25 211 GLY A N 1
ATOM 1634 C CA . GLY A 1 211 ? 3.028 -10.646 -5.436 1.00 84.25 211 GLY A CA 1
ATOM 1635 C C . GLY A 1 211 ? 1.822 -10.298 -4.573 1.00 84.25 211 GLY A C 1
ATOM 1636 O O . GLY A 1 211 ? 0.701 -10.742 -4.832 1.00 84.25 211 GLY A O 1
ATOM 1637 N N . VAL A 1 212 ? 2.057 -9.504 -3.531 1.00 83.81 212 VAL A N 1
ATOM 1638 C CA . VAL A 1 212 ? 1.031 -9.092 -2.565 1.00 83.81 212 VAL A CA 1
ATOM 1639 C C . VAL A 1 212 ? 1.131 -7.593 -2.322 1.00 83.81 212 VAL A C 1
ATOM 1641 O O . VAL A 1 212 ? 2.208 -7.093 -2.004 1.00 83.81 212 VAL A O 1
ATOM 1644 N N . VAL A 1 213 ? 0.010 -6.885 -2.433 1.00 85.19 213 VAL A N 1
ATOM 1645 C CA . VAL A 1 213 ? -0.118 -5.523 -1.897 1.00 85.19 213 VAL A CA 1
ATOM 1646 C C . VAL A 1 213 ? -0.617 -5.584 -0.463 1.00 85.19 213 VAL A C 1
ATOM 1648 O O . VAL A 1 213 ? -1.393 -6.477 -0.109 1.00 85.19 213 VAL A O 1
ATOM 1651 N N . ALA A 1 214 ? -0.167 -4.646 0.357 1.00 82.12 214 ALA A N 1
ATOM 1652 C CA . ALA A 1 214 ? -0.466 -4.585 1.772 1.00 82.12 214 ALA A CA 1
ATOM 1653 C C . ALA A 1 214 ? -0.723 -3.146 2.230 1.00 82.12 214 ALA A C 1
ATOM 1655 O O . ALA A 1 214 ? -0.118 -2.201 1.724 1.00 82.12 214 ALA A O 1
ATOM 1656 N N . SER A 1 215 ? -1.607 -3.034 3.212 1.00 83.62 215 SER A N 1
ATOM 1657 C CA . SER A 1 215 ? -1.986 -1.817 3.915 1.00 83.62 215 SER A CA 1
ATOM 1658 C C . SER A 1 215 ? -1.744 -2.046 5.401 1.00 83.62 215 SER A C 1
ATOM 1660 O O . SER A 1 215 ? -2.469 -2.828 6.024 1.00 83.62 215 SER A O 1
ATOM 1662 N N . ASP A 1 216 ? -0.722 -1.399 5.954 1.00 78.38 216 ASP A N 1
ATOM 1663 C CA . ASP A 1 216 ? -0.288 -1.583 7.341 1.00 78.38 216 ASP A CA 1
ATOM 1664 C C . ASP A 1 216 ? -0.926 -0.527 8.239 1.00 78.38 216 ASP A C 1
ATOM 1666 O O . ASP A 1 216 ? -0.431 0.591 8.363 1.00 78.38 216 ASP A O 1
ATOM 1670 N N . VAL A 1 217 ? -2.043 -0.886 8.869 1.00 79.25 217 VAL A N 1
ATOM 1671 C CA . VAL A 1 217 ? -2.909 0.038 9.604 1.00 79.25 217 VAL A CA 1
ATOM 1672 C C . VAL A 1 217 ? -2.636 -0.034 11.096 1.00 79.25 217 VAL A C 1
ATOM 1674 O O . VAL A 1 217 ? -2.729 -1.095 11.713 1.00 79.25 217 VAL A O 1
ATOM 1677 N N . HIS A 1 218 ? -2.358 1.111 11.705 1.00 80.69 218 HIS A N 1
ATOM 1678 C CA . HIS A 1 218 ? -2.278 1.235 13.152 1.00 80.69 218 HIS A CA 1
ATOM 1679 C C . HIS A 1 218 ? -3.643 1.089 13.823 1.00 80.69 218 HIS A C 1
ATOM 1681 O O . HIS A 1 218 ? -4.664 1.542 13.306 1.00 80.69 218 HIS A O 1
ATOM 1687 N N . MET A 1 219 ? -3.671 0.461 14.999 1.00 84.25 219 MET A N 1
ATOM 1688 C CA . MET A 1 219 ? -4.930 0.216 15.689 1.00 84.25 219 MET A CA 1
ATOM 1689 C C . MET A 1 219 ? -5.478 1.426 16.456 1.00 84.25 219 MET A C 1
ATOM 1691 O O . MET A 1 219 ? -6.595 1.337 16.961 1.00 84.25 219 MET A O 1
ATOM 1695 N N . ASP A 1 220 ? -4.755 2.547 16.493 1.00 85.50 220 ASP A N 1
ATOM 1696 C CA . ASP A 1 220 ? -5.115 3.776 17.211 1.00 85.50 220 ASP A CA 1
ATOM 1697 C C . ASP A 1 220 ? -6.523 4.293 16.841 1.00 85.50 220 ASP A C 1
ATOM 1699 O O . ASP A 1 220 ? -7.301 4.658 17.722 1.00 85.50 220 ASP A O 1
ATOM 1703 N N . ALA A 1 221 ? -6.917 4.230 15.560 1.00 85.94 221 ALA A N 1
ATOM 1704 C CA . ALA A 1 221 ? -8.268 4.624 15.139 1.00 85.94 221 ALA A CA 1
ATOM 1705 C C . ALA A 1 221 ? -9.348 3.709 15.744 1.00 85.94 221 ALA A C 1
ATOM 1707 O O . ALA A 1 221 ? -10.390 4.171 16.208 1.00 85.94 221 ALA A O 1
ATOM 1708 N N . PHE A 1 222 ? -9.091 2.399 15.795 1.00 88.69 222 PHE A N 1
ATOM 1709 C CA . PHE A 1 222 ? -10.007 1.448 16.424 1.00 88.69 222 PHE A CA 1
ATOM 1710 C C . PHE A 1 222 ? -10.046 1.630 17.944 1.00 88.69 222 PHE A C 1
ATOM 1712 O O . PHE A 1 222 ? -11.120 1.496 18.529 1.00 88.69 222 PHE A O 1
ATOM 1719 N N . GLU A 1 223 ? -8.913 1.944 18.583 1.00 88.69 223 GLU A N 1
ATOM 1720 C CA . GLU A 1 223 ? -8.866 2.255 20.017 1.00 88.69 223 GLU A CA 1
ATOM 1721 C C . GLU A 1 223 ? -9.728 3.471 20.346 1.00 88.69 223 GLU A C 1
ATOM 1723 O O . GLU A 1 223 ? -10.509 3.435 21.299 1.00 88.69 223 GLU A O 1
ATOM 1728 N N . GLN A 1 224 ? -9.618 4.526 19.538 1.00 87.31 224 GLN A N 1
ATOM 1729 C CA . GLN A 1 224 ? -10.369 5.759 19.729 1.00 87.31 224 GLN A CA 1
ATOM 1730 C C . GLN A 1 224 ? -11.875 5.538 19.559 1.00 87.31 224 GLN A C 1
ATOM 1732 O O . GLN A 1 224 ? -12.652 5.954 20.420 1.00 87.31 224 GLN A O 1
ATOM 1737 N N . VAL A 1 225 ? -12.288 4.844 18.494 1.00 89.12 225 VAL A N 1
ATOM 1738 C CA . VAL A 1 225 ? -13.706 4.573 18.208 1.00 89.12 225 VAL A CA 1
ATOM 1739 C C . VAL A 1 225 ? -14.316 3.627 19.245 1.00 89.12 225 VAL A C 1
ATOM 1741 O O . VAL A 1 225 ? -15.440 3.834 19.703 1.00 89.12 225 VAL A O 1
ATOM 1744 N N . LEU A 1 226 ? -13.592 2.577 19.643 1.00 87.62 226 LEU A N 1
ATOM 1745 C CA . LEU A 1 226 ? -14.109 1.580 20.585 1.00 87.62 226 LEU A CA 1
ATOM 1746 C C . LEU A 1 226 ? -13.943 1.985 22.055 1.00 87.62 226 LEU A C 1
ATOM 1748 O O . LEU A 1 226 ? -14.598 1.388 22.912 1.00 87.62 226 LEU A O 1
ATOM 1752 N N . GLY A 1 227 ? -13.077 2.955 22.360 1.00 86.44 227 GLY A N 1
ATOM 1753 C CA . GLY A 1 227 ? -12.683 3.299 23.729 1.00 86.44 227 GLY A CA 1
ATOM 1754 C C . GLY A 1 227 ? -11.954 2.155 24.445 1.00 86.44 227 GLY A C 1
ATOM 1755 O O . GLY A 1 227 ? -12.041 2.031 25.668 1.00 86.44 227 GLY A O 1
ATOM 1756 N N . GLU A 1 228 ? -11.283 1.279 23.693 1.00 86.19 228 GLU A N 1
ATOM 1757 C CA . GLU A 1 228 ? -10.634 0.063 24.191 1.00 86.19 228 GLU A CA 1
ATOM 1758 C C . GLU A 1 228 ? -9.155 0.052 23.799 1.00 86.19 228 GLU A C 1
ATOM 1760 O O . GLU A 1 228 ? -8.800 0.428 22.692 1.00 86.19 228 GLU A O 1
ATOM 1765 N N . ASN A 1 229 ? -8.284 -0.425 24.689 1.00 83.25 229 ASN A N 1
ATOM 1766 C CA . ASN A 1 229 ? -6.862 -0.574 24.381 1.00 83.25 229 ASN A CA 1
ATOM 1767 C C . ASN A 1 229 ? -6.647 -1.728 23.380 1.00 83.25 229 ASN A C 1
ATOM 1769 O O . ASN A 1 229 ? -7.174 -2.827 23.584 1.00 83.25 229 ASN A O 1
ATOM 1773 N N . ALA A 1 230 ? -5.837 -1.510 22.349 1.00 78.19 230 ALA A N 1
ATOM 1774 C CA . ALA A 1 230 ? -5.518 -2.444 21.277 1.00 78.19 230 ALA A CA 1
ATOM 1775 C C . ALA A 1 230 ? -4.827 -3.704 21.781 1.00 78.19 230 ALA A C 1
ATOM 1777 O O . ALA A 1 230 ? -5.051 -4.792 21.260 1.00 78.19 230 ALA A O 1
ATOM 1778 N N . GLN A 1 231 ? -4.049 -3.592 22.857 1.00 78.56 231 GLN A N 1
ATOM 1779 C CA . GLN A 1 231 ? -3.411 -4.730 23.519 1.00 78.56 231 GLN A CA 1
ATOM 1780 C C . GLN A 1 231 ? -4.389 -5.567 24.348 1.00 78.56 231 GLN A C 1
ATOM 1782 O O . GLN A 1 231 ? -4.021 -6.640 24.832 1.00 78.56 231 GLN A O 1
ATOM 1787 N N . SER A 1 232 ? -5.636 -5.120 24.521 1.00 83.25 232 SER A N 1
ATOM 1788 C CA . SER A 1 232 ? -6.641 -5.904 25.231 1.00 83.25 232 SER A CA 1
ATOM 1789 C C . SER A 1 232 ? -7.181 -7.043 24.364 1.00 83.25 232 SER A C 1
ATOM 1791 O O . SER A 1 232 ? -7.505 -6.884 23.187 1.00 83.25 232 SER A O 1
ATOM 1793 N N . SER A 1 233 ? -7.358 -8.214 24.979 1.00 81.69 233 SER A N 1
ATOM 1794 C CA . SER A 1 233 ? -7.980 -9.367 24.321 1.00 81.69 233 SER A CA 1
ATOM 1795 C C . SER A 1 233 ? -9.418 -9.082 23.875 1.00 81.69 233 SER A C 1
ATOM 1797 O O . SER A 1 233 ? -9.863 -9.626 22.868 1.00 81.69 233 SER A O 1
ATOM 1799 N N . THR A 1 234 ? -10.132 -8.210 24.593 1.00 84.56 234 THR A N 1
ATOM 1800 C CA . THR A 1 234 ? -11.490 -7.769 24.252 1.00 84.56 234 THR A CA 1
ATOM 1801 C C . THR A 1 234 ? -11.524 -7.027 22.920 1.00 84.56 234 THR A C 1
ATOM 1803 O O . THR A 1 234 ? -12.346 -7.364 22.063 1.00 84.56 234 THR A O 1
ATOM 1806 N N . MET A 1 235 ? -10.612 -6.071 22.733 1.00 83.94 235 MET A N 1
ATOM 1807 C CA . MET A 1 235 ? -10.508 -5.293 21.503 1.00 83.94 235 MET A CA 1
ATOM 1808 C C . MET A 1 235 ? -10.122 -6.203 20.340 1.00 83.94 235 MET A C 1
ATOM 1810 O O . MET A 1 235 ? -10.819 -6.223 19.327 1.00 83.94 235 MET A O 1
ATOM 1814 N N . LEU A 1 236 ? -9.111 -7.058 20.524 1.00 78.81 236 LEU A N 1
ATOM 1815 C CA . LEU A 1 236 ? -8.670 -7.992 19.488 1.00 78.81 236 LEU A CA 1
ATOM 1816 C C . LEU A 1 236 ? -9.785 -8.961 19.062 1.00 78.81 236 LEU A C 1
ATOM 1818 O O . LEU A 1 236 ? -10.013 -9.161 17.871 1.00 78.81 236 LEU A O 1
ATOM 1822 N N . GLN A 1 237 ? -10.532 -9.537 20.010 1.00 81.88 237 GLN A N 1
ATOM 1823 C CA . GLN A 1 237 ? -11.675 -10.401 19.689 1.00 81.88 237 GLN A CA 1
ATOM 1824 C C . GLN A 1 237 ? -12.782 -9.642 18.955 1.00 81.88 237 GLN A C 1
ATOM 1826 O O . GLN A 1 237 ? -13.411 -10.191 18.047 1.00 81.88 237 GLN A O 1
ATOM 1831 N N . ARG A 1 238 ? -13.036 -8.386 19.336 1.00 83.19 238 ARG A N 1
ATOM 1832 C CA . ARG A 1 238 ? -14.038 -7.554 18.668 1.00 83.19 238 ARG A CA 1
ATOM 1833 C C . ARG A 1 238 ? -13.607 -7.200 17.252 1.00 83.19 238 ARG A C 1
ATOM 1835 O O . ARG A 1 238 ? -14.421 -7.347 16.347 1.00 83.19 238 ARG A O 1
ATOM 1842 N N . PHE A 1 239 ? -12.352 -6.809 17.067 1.00 81.94 239 PHE A N 1
ATOM 1843 C CA . PHE A 1 239 ? -11.747 -6.563 15.765 1.00 81.94 239 PHE A CA 1
ATOM 1844 C C . PHE A 1 239 ? -11.866 -7.797 14.865 1.00 81.94 239 PHE A C 1
ATOM 1846 O O . PHE A 1 239 ? -12.424 -7.698 13.779 1.00 81.94 239 PHE A O 1
ATOM 1853 N N . ILE A 1 240 ? -11.464 -8.979 15.348 1.00 80.19 240 ILE A N 1
ATOM 1854 C CA . ILE A 1 240 ? -11.580 -10.243 14.597 1.00 80.19 240 ILE A CA 1
ATOM 1855 C C . ILE A 1 240 ? -13.034 -10.528 14.204 1.00 80.19 240 ILE A C 1
ATOM 1857 O O . ILE A 1 240 ? -13.298 -10.949 13.085 1.00 80.19 240 ILE A O 1
ATOM 1861 N N . ARG A 1 241 ? -13.992 -10.291 15.108 1.00 83.50 241 ARG A N 1
ATOM 1862 C CA . ARG A 1 241 ? -15.423 -10.503 14.836 1.00 83.50 241 ARG A CA 1
ATOM 1863 C C . ARG A 1 241 ? -15.978 -9.538 13.783 1.00 83.50 241 ARG A C 1
ATOM 1865 O O . ARG A 1 241 ? -16.926 -9.893 13.090 1.00 83.50 241 ARG A O 1
ATOM 1872 N N . LEU A 1 242 ? -15.464 -8.311 13.731 1.00 83.62 242 LEU A N 1
ATOM 1873 C CA . LEU A 1 242 ? -15.900 -7.278 12.787 1.00 83.62 242 LEU A CA 1
ATOM 1874 C C . LEU A 1 242 ? -15.169 -7.373 11.444 1.00 83.62 242 LEU A C 1
ATOM 1876 O O . LEU A 1 242 ? -15.724 -6.959 10.431 1.00 83.62 242 LEU A O 1
ATOM 1880 N N . SER A 1 243 ? -13.960 -7.931 11.437 1.00 78.62 243 SER A N 1
ATOM 1881 C CA . SER A 1 243 ? -13.173 -8.169 10.235 1.00 78.62 243 SER A CA 1
ATOM 1882 C C . SER A 1 243 ? -13.838 -9.219 9.347 1.00 78.62 243 SER A C 1
ATOM 1884 O O . SER A 1 243 ? -14.160 -10.327 9.775 1.00 78.62 243 SER A O 1
ATOM 1886 N N . THR A 1 244 ? -14.021 -8.864 8.080 1.00 70.88 244 THR A N 1
ATOM 1887 C CA . THR A 1 244 ? -14.528 -9.739 7.016 1.00 70.88 244 THR A CA 1
ATOM 1888 C C . THR A 1 244 ? -13.408 -10.429 6.243 1.00 70.88 244 THR A C 1
ATOM 1890 O O . THR A 1 244 ? -13.695 -11.122 5.267 1.00 70.88 244 THR A O 1
ATOM 1893 N N . ALA A 1 245 ? -12.148 -10.264 6.663 1.00 62.62 245 ALA A N 1
ATOM 1894 C CA . ALA A 1 245 ? -10.987 -10.753 5.935 1.00 62.62 245 ALA A CA 1
ATOM 1895 C C . ALA A 1 245 ? -11.083 -12.267 5.684 1.00 62.62 245 ALA A C 1
ATOM 1897 O O . ALA A 1 245 ? -11.106 -13.082 6.610 1.00 62.62 245 ALA A O 1
ATOM 1898 N N . GLN A 1 246 ? -11.120 -12.649 4.409 1.00 61.41 246 GLN A N 1
ATOM 1899 C CA . GLN A 1 246 ? -11.029 -14.039 3.979 1.00 61.41 246 GLN A CA 1
ATOM 1900 C C . GLN A 1 246 ? -9.741 -14.218 3.192 1.00 61.41 246 GLN A C 1
ATOM 1902 O O . GLN A 1 246 ? -9.552 -13.596 2.149 1.00 61.41 246 GLN A O 1
ATOM 1907 N N . CYS A 1 247 ? -8.859 -15.101 3.664 1.00 51.03 247 CYS A N 1
ATOM 1908 C CA . CYS A 1 247 ? -7.715 -15.500 2.857 1.00 51.03 247 CYS A CA 1
ATOM 1909 C C . CYS A 1 247 ? -8.232 -16.203 1.589 1.00 51.03 247 CYS A C 1
ATOM 1911 O O . CYS A 1 247 ? -8.984 -17.180 1.714 1.00 51.03 247 CYS A O 1
ATOM 1913 N N . PRO A 1 248 ? -7.847 -15.753 0.382 1.00 46.19 248 PRO A N 1
ATOM 1914 C CA . PRO A 1 248 ? -8.227 -16.443 -0.840 1.00 46.19 248 PRO A CA 1
ATOM 1915 C C . PRO A 1 248 ? -7.700 -17.882 -0.798 1.00 46.19 248 PRO A C 1
ATOM 1917 O O . PRO A 1 248 ? -6.570 -18.135 -0.374 1.00 46.19 248 PRO A O 1
ATOM 1920 N N . LYS A 1 249 ? -8.531 -18.840 -1.221 1.00 51.97 249 LYS A N 1
ATOM 1921 C CA . LYS A 1 249 ? -8.080 -20.214 -1.468 1.00 51.97 249 LYS A CA 1
ATOM 1922 C C . LYS A 1 249 ? -7.286 -20.196 -2.773 1.00 51.97 249 LYS A C 1
ATOM 1924 O O . LYS A 1 249 ? -7.892 -20.140 -3.838 1.00 51.97 249 LYS A O 1
ATOM 1929 N N . ILE A 1 250 ? -5.962 -20.155 -2.647 1.00 46.09 250 ILE A N 1
ATOM 1930 C CA . ILE A 1 250 ? -4.998 -20.230 -3.754 1.00 46.09 250 ILE A CA 1
ATOM 1931 C C . ILE A 1 250 ? -4.718 -21.695 -4.078 1.00 46.09 250 ILE A C 1
ATOM 1933 O O . ILE A 1 250 ? -4.534 -22.468 -3.105 1.00 46.09 250 ILE A O 1
#

Solvent-accessible surface area (backbone atoms only — not comparable to full-atom values): 14896 Å² total; per-residue (Å²): 137,86,84,89,82,89,80,81,85,77,83,78,80,80,73,88,80,77,67,77,77,57,49,62,60,54,48,56,51,50,51,31,56,50,51,51,45,52,53,52,49,50,56,49,54,54,32,52,48,50,26,52,41,48,40,55,21,57,75,45,50,85,38,69,67,40,55,60,66,45,76,75,65,59,49,26,61,63,79,46,86,59,94,66,64,39,65,52,62,93,79,40,88,57,58,56,88,42,28,52,63,95,82,87,45,48,60,18,69,42,43,84,85,59,80,74,44,83,62,60,72,91,56,21,76,35,76,78,51,21,56,72,50,65,69,60,44,52,46,62,25,21,57,54,68,32,36,65,57,54,36,54,47,50,63,60,33,42,67,63,27,48,80,57,76,41,77,62,60,52,77,49,75,45,81,57,99,70,76,81,60,79,44,77,43,76,52,66,87,44,60,25,39,31,48,59,36,78,28,48,46,73,92,45,89,77,60,43,80,62,29,36,26,36,32,48,34,62,37,63,49,55,23,65,57,65,73,37,59,68,90,36,70,67,40,47,52,50,49,58,71,65,53,80,86,70,79,78,91,125